Protein AF-A0A2G9PHT1-F1 (afdb_monomer_lite)

Secondary structure (DSSP, 8-state):
-HHHHHHHHHHHHTT-SS-TT-GGGGGG-TT-HHHHS-HHHHHHTT--SSHHHHTTTSPPHHHHHHHHHHHHHH---TTT-HHIIIIIHHHHHHHHHHHHTTSTTTS-GGGPSPS----HHHHHHHHHHHHHHHHHHTT-TT-GGGGGHHHHHTTTGGGS-TTHIIIIIHHHHHHHHHHHHHHHHHHHHHHH---S--HHHHHHHHHHHHHHHHHHHHHHHHHHHHHHHHHHHHHHS--HHHHHHHHHHHHHHHHHHH-HHHHHHHHHHHHHTT--HHHHHS----S---

pLDDT: mean 89.91, std 12.04, range [27.28, 98.69]

Structure (mmCIF, N/CA/C/O backbone):
data_AF-A0A2G9PHT1-F1
#
_entry.id   AF-A0A2G9PHT1-F1
#
loop_
_atom_site.group_PDB
_atom_site.id
_atom_site.type_symbol
_atom_site.label_atom_id
_atom_site.label_alt_id
_atom_site.label_comp_id
_atom_site.label_asym_id
_atom_site.label_entity_id
_atom_site.label_seq_id
_atom_site.pdbx_PDB_ins_code
_atom_site.Cartn_x
_atom_site.Cartn_y
_atom_site.Cartn_z
_atom_site.occupancy
_atom_site.B_iso_or_equiv
_atom_site.auth_seq_id
_atom_site.auth_comp_id
_atom_site.auth_asym_id
_atom_site.auth_atom_id
_atom_site.pdbx_PDB_model_num
ATOM 1 N N . GLN A 1 1 ? 17.089 -11.277 7.484 1.00 72.38 1 GLN A N 1
ATOM 2 C CA . GLN A 1 1 ? 18.021 -11.036 6.357 1.00 72.38 1 GLN A CA 1
ATOM 3 C C . GLN A 1 1 ? 17.297 -10.624 5.074 1.00 72.38 1 GLN A C 1
ATOM 5 O O . GLN A 1 1 ? 17.751 -9.678 4.450 1.00 72.38 1 GLN A O 1
ATOM 10 N N . ARG A 1 2 ? 16.158 -11.237 4.709 1.00 84.38 2 ARG A N 1
ATOM 11 C CA . ARG A 1 2 ? 15.364 -10.854 3.520 1.00 84.38 2 ARG A CA 1
ATOM 12 C C . ARG A 1 2 ? 15.030 -9.353 3.379 1.00 84.38 2 ARG A C 1
ATOM 14 O O . ARG A 1 2 ? 15.264 -8.841 2.294 1.00 84.38 2 ARG A O 1
ATOM 21 N N . PRO A 1 3 ? 14.611 -8.619 4.431 1.00 84.81 3 PRO A N 1
ATOM 22 C CA . PRO A 1 3 ? 14.340 -7.180 4.313 1.00 84.81 3 PRO A CA 1
ATOM 23 C C . PRO A 1 3 ? 15.547 -6.364 3.848 1.00 84.81 3 PRO A C 1
ATOM 25 O O . PRO A 1 3 ? 15.413 -5.512 2.982 1.00 84.81 3 PRO A O 1
ATOM 28 N N . ALA A 1 4 ? 16.736 -6.673 4.373 1.00 87.31 4 ALA A N 1
ATOM 29 C CA . ALA A 1 4 ? 17.969 -5.999 3.975 1.00 87.31 4 ALA A CA 1
ATOM 30 C C . ALA A 1 4 ? 18.327 -6.301 2.510 1.00 87.31 4 ALA A C 1
ATOM 32 O O . ALA A 1 4 ? 18.772 -5.415 1.791 1.00 87.31 4 ALA A O 1
ATOM 33 N N . LEU A 1 5 ? 18.082 -7.533 2.041 1.00 90.38 5 LEU A N 1
ATOM 34 C CA . LEU A 1 5 ? 18.234 -7.874 0.621 1.00 90.38 5 LEU A CA 1
ATOM 35 C C . LEU A 1 5 ? 17.259 -7.078 -0.253 1.00 90.38 5 LEU A C 1
ATOM 37 O O . LEU A 1 5 ? 17.670 -6.552 -1.284 1.00 90.38 5 LEU A O 1
ATOM 41 N N . GLY A 1 6 ? 15.997 -6.960 0.165 1.00 91.50 6 GLY A N 1
ATOM 42 C CA . GLY A 1 6 ? 15.000 -6.144 -0.524 1.00 91.50 6 GLY A CA 1
ATOM 43 C C . GLY A 1 6 ? 15.384 -4.672 -0.599 1.00 91.50 6 GLY A C 1
ATOM 44 O O . GLY A 1 6 ? 15.282 -4.075 -1.664 1.00 91.50 6 GLY A O 1
ATOM 45 N N . GLU A 1 7 ? 15.899 -4.098 0.488 1.00 89.62 7 GLU A N 1
ATOM 46 C CA . GLU A 1 7 ? 16.413 -2.723 0.517 1.00 89.62 7 GLU A CA 1
ATOM 47 C C . GLU A 1 7 ? 17.608 -2.531 -0.427 1.00 89.62 7 GLU A C 1
ATOM 49 O O . GLU A 1 7 ? 17.643 -1.565 -1.190 1.00 89.62 7 GLU A O 1
ATOM 54 N N . CYS A 1 8 ? 18.563 -3.467 -0.440 1.00 92.31 8 CYS A N 1
ATOM 55 C CA . CYS A 1 8 ? 19.690 -3.424 -1.372 1.00 92.31 8 CYS A CA 1
ATOM 56 C C . CYS A 1 8 ? 19.229 -3.515 -2.832 1.00 92.31 8 CYS A C 1
ATOM 58 O O . CYS A 1 8 ? 19.690 -2.741 -3.670 1.00 92.31 8 CYS A O 1
ATOM 60 N N . LEU A 1 9 ? 18.311 -4.436 -3.141 1.00 92.75 9 LEU A N 1
ATOM 61 C CA . LEU A 1 9 ? 17.770 -4.594 -4.491 1.00 92.75 9 LEU A CA 1
ATOM 62 C C . LEU A 1 9 ? 16.918 -3.397 -4.912 1.00 92.75 9 LEU A C 1
ATOM 64 O O . LEU A 1 9 ? 16.968 -3.008 -6.071 1.00 92.75 9 LEU A O 1
ATOM 68 N N . ALA A 1 10 ? 16.197 -2.771 -3.987 1.00 92.62 10 ALA A N 1
ATOM 69 C CA . ALA A 1 10 ? 15.469 -1.533 -4.229 1.00 92.62 10 ALA A CA 1
ATOM 70 C C . ALA A 1 10 ? 16.396 -0.367 -4.570 1.00 92.62 10 ALA A C 1
ATOM 72 O O . ALA A 1 10 ? 16.183 0.314 -5.575 1.00 92.62 10 ALA A O 1
ATOM 73 N N . ALA A 1 11 ? 17.461 -0.179 -3.786 1.00 91.94 11 ALA A N 1
ATOM 74 C CA . ALA A 1 11 ? 18.474 0.830 -4.074 1.00 91.94 11 ALA A CA 1
ATOM 75 C C . ALA A 1 11 ? 19.153 0.577 -5.429 1.00 91.94 11 ALA A C 1
ATOM 77 O O . ALA A 1 11 ? 19.365 1.510 -6.201 1.00 91.94 11 ALA A O 1
ATOM 78 N N . LEU A 1 12 ? 19.446 -0.689 -5.741 1.00 92.56 12 LEU A N 1
ATOM 79 C CA . LEU A 1 12 ? 20.018 -1.092 -7.021 1.00 92.56 12 LEU A CA 1
ATOM 80 C C . LEU A 1 12 ? 19.047 -0.824 -8.185 1.00 92.56 12 LEU A C 1
ATOM 82 O O . LEU A 1 12 ? 19.434 -0.224 -9.187 1.00 92.56 12 LEU A O 1
ATOM 86 N N . ALA A 1 13 ? 17.779 -1.210 -8.045 1.00 92.44 13 ALA A N 1
ATOM 87 C CA . ALA A 1 13 ? 16.764 -1.060 -9.082 1.00 92.44 13 ALA A CA 1
ATOM 88 C C . ALA A 1 13 ? 16.481 0.405 -9.442 1.00 92.44 13 ALA A C 1
ATOM 90 O O . ALA A 1 13 ? 16.208 0.704 -10.601 1.00 92.44 13 ALA A O 1
ATOM 91 N N . GLY A 1 14 ? 16.608 1.312 -8.469 1.00 87.94 14 GLY A N 1
ATOM 92 C CA . GLY A 1 14 ? 16.518 2.759 -8.676 1.00 87.94 14 GLY A CA 1
ATOM 93 C C . GLY A 1 14 ? 17.817 3.435 -9.140 1.00 87.94 14 GLY A C 1
ATOM 94 O O . GLY A 1 14 ? 17.842 4.658 -9.261 1.00 87.94 14 GLY A O 1
ATOM 95 N N . ALA A 1 15 ? 18.903 2.687 -9.362 1.00 88.62 15 ALA A N 1
ATOM 96 C CA . ALA A 1 15 ? 20.212 3.239 -9.731 1.00 88.62 15 ALA A CA 1
ATOM 97 C C . ALA A 1 15 ? 20.787 2.671 -11.040 1.00 88.62 15 ALA A C 1
ATOM 99 O O . ALA A 1 15 ? 21.666 3.297 -11.637 1.00 88.62 15 ALA A O 1
ATOM 100 N N . ILE A 1 16 ? 20.320 1.504 -11.496 1.00 86.12 16 ILE A N 1
ATOM 101 C CA . ILE A 1 16 ? 20.820 0.880 -12.726 1.00 86.12 16 ILE A CA 1
ATOM 102 C C . ILE A 1 16 ? 20.371 1.702 -13.954 1.00 86.12 16 ILE A C 1
ATOM 104 O O . ILE A 1 16 ? 19.174 1.906 -14.144 1.00 86.12 16 ILE A O 1
ATOM 108 N N . PRO A 1 17 ? 21.291 2.113 -14.852 1.00 84.06 17 PRO A N 1
ATOM 109 C CA . PRO A 1 17 ? 20.969 2.892 -16.057 1.00 84.06 17 PRO A CA 1
ATOM 110 C C . PRO A 1 17 ? 20.347 2.058 -17.199 1.00 84.06 17 PRO A C 1
ATOM 112 O O . PRO A 1 17 ? 20.297 2.486 -18.354 1.00 84.06 17 PRO A O 1
ATOM 115 N N . VAL A 1 18 ? 19.897 0.845 -16.893 1.00 85.12 18 VAL A N 1
ATOM 116 C CA . VAL A 1 18 ? 19.348 -0.144 -17.825 1.00 85.12 18 VAL A CA 1
ATOM 117 C C . VAL A 1 18 ? 18.013 -0.653 -17.304 1.00 85.12 18 VAL A C 1
ATOM 119 O O . VAL A 1 18 ? 17.917 -1.057 -16.146 1.00 85.12 18 VAL A O 1
ATOM 122 N N . ALA A 1 19 ? 16.987 -0.638 -18.155 1.00 89.12 19 ALA A N 1
ATOM 123 C CA . ALA A 1 19 ? 15.654 -1.135 -17.837 1.00 89.12 19 ALA A CA 1
ATOM 124 C C . ALA A 1 19 ? 15.667 -2.672 -17.824 1.00 89.12 19 ALA A C 1
ATOM 126 O O . ALA A 1 19 ? 15.131 -3.333 -18.701 1.00 89.12 19 ALA A O 1
ATOM 127 N N . PHE A 1 20 ? 16.337 -3.250 -16.829 1.00 90.56 20 PHE A N 1
ATOM 128 C CA . PHE A 1 20 ? 16.680 -4.672 -16.803 1.00 90.56 20 PHE A CA 1
ATOM 129 C C . PHE A 1 20 ? 15.477 -5.618 -16.650 1.00 90.56 20 PHE A C 1
ATOM 131 O O . PHE A 1 20 ? 15.629 -6.803 -16.919 1.00 90.56 20 PHE A O 1
ATOM 138 N N . LEU A 1 21 ? 14.299 -5.121 -16.246 1.00 94.06 21 LEU A N 1
ATOM 139 C CA . LEU A 1 21 ? 13.050 -5.899 -16.229 1.00 94.06 21 LEU A CA 1
ATOM 140 C C . LEU A 1 21 ? 12.319 -5.888 -17.586 1.00 94.06 21 LEU A C 1
ATOM 142 O O . LEU A 1 21 ? 11.335 -6.608 -17.761 1.00 94.06 21 LEU A O 1
ATOM 146 N N . GLU A 1 22 ? 12.805 -5.097 -18.546 1.00 93.81 22 GLU A N 1
ATOM 147 C CA . GLU A 1 22 ? 12.250 -4.915 -19.891 1.00 93.81 22 GLU A CA 1
ATOM 148 C C . GLU A 1 22 ? 13.335 -5.156 -20.969 1.00 93.81 22 GLU A C 1
ATOM 150 O O . GLU A 1 22 ? 13.611 -4.276 -21.792 1.00 93.81 22 GLU A O 1
ATOM 155 N N . PRO A 1 23 ? 13.995 -6.335 -20.992 1.00 91.19 23 PRO A N 1
ATOM 156 C CA . PRO A 1 23 ? 15.137 -6.594 -21.878 1.00 91.19 23 PRO A CA 1
ATOM 157 C C . PRO A 1 23 ? 14.798 -6.434 -23.368 1.00 91.19 23 PRO A C 1
ATOM 159 O O . PRO A 1 23 ? 15.640 -5.963 -24.133 1.00 91.19 23 PRO A O 1
ATOM 162 N N . SER A 1 24 ? 13.542 -6.679 -23.754 1.00 90.06 24 SER A N 1
ATOM 163 C CA . SER A 1 24 ? 13.039 -6.490 -25.121 1.00 90.06 24 SER A CA 1
ATOM 164 C C . SER A 1 24 ? 13.168 -5.045 -25.624 1.00 90.06 24 SER A C 1
ATOM 166 O O . SER A 1 24 ? 13.307 -4.807 -26.827 1.00 90.06 24 SER A O 1
ATOM 168 N N . LEU A 1 25 ? 13.179 -4.063 -24.717 1.00 91.62 25 LEU A N 1
ATOM 169 C CA . LEU A 1 25 ? 13.348 -2.639 -25.020 1.00 91.62 25 LEU A CA 1
ATOM 170 C C . LEU A 1 25 ? 14.808 -2.183 -24.944 1.00 91.62 25 LEU A C 1
ATOM 172 O O . LEU A 1 25 ? 15.103 -1.013 -25.205 1.00 91.62 25 LEU A O 1
ATOM 176 N N . ASN A 1 26 ? 15.744 -3.086 -24.632 1.00 90.81 26 ASN A N 1
ATOM 177 C CA . ASN A 1 26 ? 17.149 -2.734 -24.474 1.00 90.81 26 ASN A CA 1
ATOM 178 C C . ASN A 1 26 ? 17.751 -2.141 -25.753 1.00 90.81 26 ASN A C 1
ATOM 180 O O . ASN A 1 26 ? 18.642 -1.308 -25.647 1.00 90.81 26 ASN A O 1
ATOM 184 N N . HIS A 1 27 ? 17.269 -2.496 -26.947 1.00 89.56 27 HIS A N 1
ATOM 185 C CA . HIS A 1 27 ? 17.737 -1.904 -28.210 1.00 89.56 27 HIS A CA 1
ATOM 186 C C . HIS A 1 27 ? 17.592 -0.367 -28.254 1.00 89.56 27 HIS A C 1
ATOM 188 O O . HIS A 1 27 ? 18.347 0.299 -28.957 1.00 89.56 27 HIS A O 1
ATOM 194 N N . ASN A 1 28 ? 16.690 0.203 -27.447 1.00 89.69 28 ASN A N 1
ATOM 195 C CA . ASN A 1 28 ? 16.495 1.649 -27.309 1.00 89.69 28 ASN A CA 1
ATOM 196 C C . ASN A 1 28 ? 17.368 2.282 -26.214 1.00 89.69 28 ASN A C 1
ATOM 198 O O . ASN A 1 28 ? 17.291 3.486 -25.983 1.00 89.69 28 ASN A O 1
ATOM 202 N N . ASN A 1 29 ? 18.173 1.498 -25.488 1.00 89.12 29 ASN A N 1
ATOM 203 C CA . ASN A 1 29 ? 18.982 1.989 -24.378 1.00 89.12 29 ASN A CA 1
ATOM 204 C C . ASN A 1 29 ? 20.395 2.403 -24.846 1.00 89.12 29 ASN A C 1
ATOM 206 O O . ASN A 1 29 ? 21.230 1.533 -25.113 1.00 89.12 29 ASN A O 1
ATOM 210 N N . PRO A 1 30 ? 20.733 3.703 -24.883 1.00 87.25 30 PRO A N 1
ATOM 211 C CA . PRO A 1 30 ? 22.034 4.162 -25.377 1.00 87.25 30 PRO A CA 1
ATOM 212 C C . PRO A 1 30 ? 23.210 3.804 -24.454 1.00 87.25 30 PRO A C 1
ATOM 214 O O . PRO A 1 30 ? 24.361 3.896 -24.868 1.00 87.25 30 PRO A O 1
ATOM 217 N N . LEU A 1 31 ? 22.942 3.399 -23.210 1.00 88.38 31 LEU A N 1
ATOM 218 C CA . LEU A 1 31 ? 23.946 3.031 -22.209 1.00 88.38 31 LEU A CA 1
ATOM 219 C C . LEU A 1 31 ? 24.230 1.522 -22.192 1.00 88.38 31 LEU A C 1
ATOM 221 O O . LEU A 1 31 ? 25.123 1.066 -21.478 1.00 88.38 31 LEU A O 1
ATOM 225 N N . SER A 1 32 ? 23.496 0.733 -22.981 1.00 90.12 32 SER A N 1
ATOM 226 C CA . SER A 1 32 ? 23.678 -0.714 -23.039 1.00 90.12 32 SER A CA 1
ATOM 227 C C . SER A 1 32 ? 24.974 -1.101 -23.750 1.00 90.12 32 SER A C 1
ATOM 229 O O . SER A 1 32 ? 25.289 -0.611 -24.838 1.00 90.12 32 SER A O 1
ATOM 231 N N . VAL A 1 33 ? 25.704 -2.069 -23.191 1.00 91.12 33 VAL A N 1
ATOM 232 C CA . VAL A 1 33 ? 26.889 -2.665 -23.836 1.00 91.12 33 VAL A CA 1
ATOM 233 C C . VAL A 1 33 ? 26.531 -3.306 -25.183 1.00 91.12 33 VAL A C 1
ATOM 235 O O . VAL A 1 33 ? 27.339 -3.293 -26.111 1.00 91.12 33 VAL A O 1
ATOM 238 N N . PHE A 1 34 ? 25.297 -3.792 -25.331 1.00 91.19 34 PHE A N 1
ATOM 239 C CA . PHE A 1 34 ? 24.789 -4.365 -26.579 1.00 91.19 34 PHE A CA 1
ATOM 240 C C . PHE A 1 34 ? 24.578 -3.331 -27.694 1.00 91.19 34 PHE A C 1
ATOM 242 O O . PHE A 1 34 ? 24.582 -3.701 -28.867 1.00 91.19 34 PHE A O 1
ATOM 249 N N . ASN A 1 35 ? 24.478 -2.046 -27.346 1.00 91.00 35 ASN A N 1
ATOM 250 C CA . ASN A 1 35 ? 24.293 -0.958 -28.309 1.00 91.00 35 ASN A CA 1
ATOM 251 C C . ASN A 1 35 ? 25.548 -0.087 -28.466 1.00 91.00 35 ASN A C 1
ATOM 253 O O . ASN A 1 35 ? 25.686 0.617 -29.460 1.00 91.00 35 ASN A O 1
ATOM 257 N N . THR A 1 36 ? 26.473 -0.141 -27.502 1.00 92.50 36 THR A N 1
ATOM 258 C CA . THR A 1 36 ? 27.713 0.655 -27.507 1.00 92.50 36 THR A CA 1
ATOM 259 C C . THR A 1 36 ? 28.938 -0.112 -28.005 1.00 92.50 36 THR A C 1
ATOM 261 O O . THR A 1 36 ? 29.867 0.517 -28.505 1.00 92.50 36 THR A O 1
ATOM 264 N N . LYS A 1 37 ? 28.962 -1.450 -27.897 1.00 93.12 37 LYS A N 1
ATOM 265 C CA . LYS A 1 37 ? 30.082 -2.290 -28.358 1.00 93.12 37 LYS A CA 1
ATOM 266 C C . LYS A 1 37 ? 29.746 -3.072 -29.620 1.00 93.12 37 LYS A C 1
ATOM 268 O O . LYS A 1 37 ? 28.628 -3.562 -29.781 1.00 93.12 37 LYS A O 1
ATOM 273 N N . SER A 1 38 ? 30.749 -3.265 -30.472 1.00 92.50 38 SER A N 1
ATOM 274 C CA . SER A 1 38 ? 30.662 -4.129 -31.651 1.00 92.50 38 SER A CA 1
ATOM 275 C C . SER A 1 38 ? 30.520 -5.608 -31.272 1.00 92.50 38 SER A C 1
ATOM 277 O O . SER A 1 38 ? 30.926 -6.034 -30.189 1.00 92.50 38 SER A O 1
ATOM 279 N N . HIS A 1 39 ? 29.999 -6.422 -32.198 1.00 90.50 39 HIS A N 1
ATOM 280 C CA . HIS A 1 39 ? 29.875 -7.876 -32.014 1.00 90.50 39 HIS A CA 1
ATOM 281 C C . HIS A 1 39 ? 31.210 -8.529 -31.618 1.00 90.50 39 HIS A C 1
ATOM 283 O O . HIS A 1 39 ? 31.270 -9.296 -30.662 1.00 90.50 39 HIS A O 1
ATOM 289 N N . ARG A 1 40 ? 32.313 -8.123 -32.262 1.00 93.12 40 ARG A N 1
ATOM 290 C CA . ARG A 1 40 ? 33.661 -8.621 -31.955 1.00 93.12 40 ARG A CA 1
ATOM 291 C C . ARG A 1 40 ? 34.092 -8.311 -30.520 1.00 93.12 40 ARG A C 1
ATOM 293 O O . ARG A 1 40 ? 34.660 -9.174 -29.861 1.00 93.12 40 ARG A O 1
ATOM 300 N N . GLU A 1 41 ? 33.848 -7.095 -30.036 1.00 94.69 41 GLU A N 1
ATOM 301 C CA . GLU A 1 41 ? 34.192 -6.711 -28.660 1.00 94.69 41 GLU A CA 1
ATOM 302 C C . GLU A 1 41 ? 33.357 -7.476 -27.632 1.00 94.69 41 GLU A C 1
ATOM 304 O O . GLU A 1 41 ? 33.879 -7.852 -26.585 1.00 94.69 41 GLU A O 1
ATOM 309 N N . ARG A 1 42 ? 32.083 -7.745 -27.936 1.00 94.06 42 ARG A N 1
ATOM 310 C CA . ARG A 1 42 ? 31.210 -8.566 -27.085 1.00 94.06 42 ARG A CA 1
ATOM 311 C C . ARG A 1 42 ? 31.651 -10.027 -27.049 1.00 94.06 42 ARG A C 1
ATOM 313 O O . ARG A 1 42 ? 31.748 -10.593 -25.963 1.00 94.06 42 ARG A O 1
ATOM 320 N N . ALA A 1 43 ? 32.026 -10.592 -28.196 1.00 91.69 43 ALA A N 1
ATOM 321 C CA . ALA A 1 43 ? 32.558 -11.950 -28.285 1.00 91.69 43 ALA A CA 1
ATOM 322 C C . ALA A 1 43 ? 33.858 -12.121 -27.476 1.00 91.69 43 ALA A C 1
ATOM 324 O O . ALA A 1 43 ? 34.031 -13.129 -26.796 1.00 91.69 43 ALA A O 1
ATOM 325 N N . ILE A 1 44 ? 34.749 -11.118 -27.479 1.00 94.44 44 ILE A N 1
ATOM 326 C CA . ILE A 1 44 ? 35.976 -11.123 -26.656 1.00 94.44 44 ILE A CA 1
ATOM 327 C C . ILE A 1 44 ? 35.653 -11.166 -25.153 1.00 94.44 44 ILE A C 1
ATOM 329 O O . ILE A 1 44 ? 36.396 -11.769 -24.383 1.00 94.44 44 ILE A O 1
ATOM 333 N N . LEU A 1 45 ? 34.548 -10.547 -24.733 1.00 91.19 45 LEU A N 1
ATOM 334 C CA . LEU A 1 45 ? 34.083 -10.544 -23.342 1.00 91.19 45 LEU A CA 1
ATOM 335 C C . LEU A 1 45 ? 33.258 -11.788 -22.977 1.00 91.19 45 LEU A C 1
ATOM 337 O O . LEU A 1 45 ? 32.767 -11.868 -21.854 1.00 91.19 45 LEU A O 1
ATOM 341 N N . GLY A 1 46 ? 33.083 -12.735 -23.905 1.00 92.06 46 GLY A N 1
ATOM 342 C CA . GLY A 1 46 ? 32.250 -13.920 -23.698 1.00 92.06 46 GLY A CA 1
ATOM 343 C C . GLY A 1 46 ? 30.763 -13.600 -23.530 1.00 92.06 46 GLY A C 1
ATOM 344 O O . GLY A 1 46 ? 30.043 -14.376 -22.910 1.00 92.06 46 GLY A O 1
ATOM 345 N N . MET A 1 47 ? 30.305 -12.449 -24.034 1.00 92.94 47 MET A N 1
ATOM 346 C CA . MET A 1 47 ? 28.892 -12.082 -23.981 1.00 92.94 47 MET A CA 1
ATOM 347 C C . MET A 1 47 ? 28.104 -12.839 -25.062 1.00 92.94 47 MET A C 1
ATOM 349 O O . MET A 1 47 ? 28.624 -12.992 -26.171 1.00 92.94 47 MET A O 1
ATOM 353 N N . PRO A 1 48 ? 26.861 -13.263 -24.775 1.00 91.25 48 PRO A N 1
ATOM 354 C CA . PRO A 1 48 ? 25.968 -13.822 -25.781 1.00 91.25 48 PRO A CA 1
ATOM 355 C C . PRO A 1 48 ? 25.498 -12.742 -26.771 1.00 91.25 48 PRO A C 1
ATOM 357 O O . PRO A 1 48 ? 25.838 -11.558 -26.644 1.00 91.25 48 PRO A O 1
ATOM 360 N N . ASP A 1 49 ? 24.728 -13.150 -27.779 1.00 87.31 49 ASP A N 1
ATOM 361 C CA . ASP A 1 49 ? 24.332 -12.261 -28.874 1.00 87.31 49 ASP A CA 1
ATOM 362 C C . ASP A 1 49 ? 23.239 -11.270 -28.448 1.00 87.31 49 ASP A C 1
ATOM 364 O O . ASP A 1 49 ? 23.208 -10.137 -28.945 1.00 87.31 49 ASP A O 1
ATOM 368 N N . THR A 1 50 ? 22.392 -11.665 -27.490 1.00 88.19 50 THR A N 1
ATOM 369 C CA . THR A 1 50 ? 21.240 -10.883 -27.011 1.00 88.19 50 THR A CA 1
ATOM 370 C C . THR A 1 50 ? 21.271 -10.619 -25.502 1.00 88.19 50 THR A C 1
ATOM 372 O O . THR A 1 50 ? 21.987 -11.272 -24.738 1.00 88.19 50 THR A O 1
ATOM 375 N N . VAL A 1 51 ? 20.491 -9.628 -25.058 1.00 89.12 51 VAL A N 1
ATOM 376 C CA . VAL A 1 51 ? 20.381 -9.281 -23.628 1.00 89.12 51 VAL A CA 1
ATOM 377 C C . VAL A 1 51 ? 19.581 -10.339 -22.886 1.00 89.12 51 VAL A C 1
ATOM 379 O O . VAL A 1 51 ? 19.903 -10.668 -21.752 1.00 89.12 51 VAL A O 1
ATOM 382 N N . GLU A 1 52 ? 18.576 -10.901 -23.543 1.00 88.25 52 GLU A N 1
ATOM 383 C CA . GLU A 1 52 ? 17.716 -11.960 -23.038 1.00 88.25 52 GLU A CA 1
ATOM 384 C C . GLU A 1 52 ? 18.521 -13.221 -22.702 1.00 88.25 52 GLU A C 1
ATOM 386 O O . GLU A 1 52 ? 18.329 -13.804 -21.640 1.00 88.25 52 GLU A O 1
ATOM 391 N N . GLU A 1 53 ? 19.480 -13.604 -23.550 1.00 89.69 53 GLU A N 1
ATOM 392 C CA . GLU A 1 53 ? 20.389 -14.723 -23.265 1.00 89.69 53 GLU A CA 1
ATOM 393 C C . GLU A 1 53 ? 21.319 -14.421 -22.082 1.00 89.69 53 GLU A C 1
ATOM 395 O O . GLU A 1 53 ? 21.554 -15.289 -21.238 1.00 89.69 53 GLU A O 1
ATOM 400 N N . MET A 1 54 ? 21.824 -13.183 -21.992 1.00 88.12 54 MET A N 1
ATOM 401 C CA . MET A 1 54 ? 22.680 -12.745 -20.881 1.00 88.12 54 MET A CA 1
ATOM 402 C C . MET A 1 54 ? 21.926 -12.711 -19.547 1.00 88.12 54 MET A C 1
ATOM 404 O O . MET A 1 54 ? 22.506 -12.960 -18.492 1.00 88.12 54 MET A O 1
ATOM 408 N N . CYS A 1 55 ? 20.639 -12.382 -19.592 1.00 84.44 55 CYS A N 1
ATOM 409 C CA . CYS A 1 55 ? 19.787 -12.155 -18.433 1.00 84.44 55 CYS A CA 1
ATOM 410 C C . CYS A 1 55 ? 18.660 -13.193 -18.338 1.00 84.44 55 CYS A C 1
ATOM 412 O O . CYS A 1 55 ? 17.561 -12.859 -17.912 1.00 84.44 55 CYS A O 1
ATOM 414 N N . SER A 1 56 ? 18.932 -14.449 -18.698 1.00 86.00 56 SER A N 1
ATOM 415 C CA . SER A 1 56 ? 17.928 -15.528 -18.729 1.00 86.00 56 SER A CA 1
ATOM 416 C C . SER A 1 56 ? 17.279 -15.833 -17.372 1.00 86.00 56 SER A C 1
ATOM 418 O O . SER A 1 56 ? 16.125 -16.245 -17.324 1.00 86.00 56 SER A O 1
ATOM 420 N N . GLU A 1 57 ? 17.990 -15.579 -16.272 1.00 87.94 57 GLU A N 1
ATOM 421 C CA . GLU A 1 57 ? 17.489 -15.746 -14.899 1.00 87.94 57 GLU A CA 1
ATOM 422 C C . GLU A 1 57 ? 16.807 -14.482 -14.344 1.00 87.94 57 GLU A C 1
ATOM 424 O O . GLU A 1 57 ? 16.267 -14.496 -13.235 1.00 87.94 57 GLU A O 1
ATOM 429 N N . MET A 1 58 ? 16.860 -13.356 -15.069 1.00 88.25 58 MET A N 1
ATOM 430 C CA . MET A 1 58 ? 16.250 -12.115 -14.600 1.00 88.25 58 MET A CA 1
ATOM 431 C C . MET A 1 58 ? 14.736 -12.155 -14.805 1.00 88.25 58 MET A C 1
ATOM 433 O O . MET A 1 58 ? 14.266 -12.486 -15.894 1.00 88.25 58 MET A O 1
ATOM 437 N N . PRO A 1 59 ? 13.947 -11.773 -13.788 1.00 92.50 59 PRO A N 1
ATOM 438 C CA . PRO A 1 59 ? 12.507 -11.711 -13.939 1.00 92.50 59 PRO A CA 1
ATOM 439 C C . PRO A 1 59 ? 12.097 -10.579 -14.888 1.00 92.50 59 PRO A C 1
ATOM 441 O O . PRO A 1 59 ? 12.769 -9.553 -14.999 1.00 92.50 59 PRO A O 1
ATOM 444 N N . HIS A 1 60 ? 10.939 -10.749 -15.519 1.00 93.81 60 HIS A N 1
ATOM 445 C CA . HIS A 1 60 ? 10.305 -9.714 -16.330 1.00 93.81 60 HIS A CA 1
ATOM 446 C C . HIS A 1 60 ? 9.350 -8.857 -15.500 1.00 93.81 60 HIS A C 1
ATOM 448 O O . HIS A 1 60 ? 8.746 -9.343 -14.539 1.00 93.81 60 HIS A O 1
ATOM 454 N N . LEU A 1 61 ? 9.170 -7.602 -15.923 1.00 96.19 61 LEU A N 1
ATOM 455 C CA . LEU A 1 61 ? 8.278 -6.640 -15.274 1.00 96.19 61 LEU A CA 1
ATOM 456 C C . LEU A 1 61 ? 6.869 -7.217 -15.055 1.00 96.19 61 LEU A C 1
ATOM 458 O O . LEU A 1 61 ? 6.400 -7.274 -13.918 1.00 96.19 61 LEU A O 1
ATOM 462 N N . ASP A 1 62 ? 6.249 -7.738 -16.116 1.00 95.69 62 ASP A N 1
ATOM 463 C CA . ASP A 1 62 ? 4.897 -8.312 -16.068 1.00 95.69 62 ASP A CA 1
ATOM 464 C C . ASP A 1 62 ? 4.790 -9.498 -15.103 1.00 95.69 62 ASP A C 1
ATOM 466 O O . ASP A 1 62 ? 3.794 -9.652 -14.397 1.00 95.69 62 ASP A O 1
ATOM 470 N N . GLY A 1 63 ? 5.835 -10.330 -15.038 1.00 96.31 63 GLY A N 1
ATOM 471 C CA . GLY A 1 63 ? 5.886 -11.482 -14.139 1.00 96.31 63 GLY A CA 1
ATOM 472 C C . GLY A 1 63 ? 5.883 -11.066 -12.669 1.00 96.31 63 GLY A C 1
ATOM 473 O O . GLY A 1 63 ? 5.121 -11.616 -11.876 1.00 96.31 63 GLY A O 1
ATOM 474 N N . LEU A 1 64 ? 6.679 -10.053 -12.316 1.00 97.12 64 LEU A N 1
ATOM 475 C CA . LEU A 1 64 ? 6.741 -9.524 -10.949 1.00 97.12 64 LEU A CA 1
ATOM 476 C C . LEU A 1 64 ? 5.460 -8.787 -10.557 1.00 97.12 64 LEU A C 1
ATOM 478 O O . LEU A 1 64 ? 4.976 -8.932 -9.434 1.00 97.12 64 LEU A O 1
ATOM 482 N N . MET A 1 65 ? 4.886 -8.013 -11.483 1.00 98.00 65 MET A N 1
ATOM 483 C CA . MET A 1 65 ? 3.598 -7.358 -11.258 1.00 98.00 65 MET A CA 1
ATOM 484 C C . MET A 1 65 ? 2.489 -8.382 -11.020 1.00 98.00 65 MET A C 1
ATOM 486 O O . MET A 1 65 ? 1.682 -8.212 -10.104 1.00 98.00 65 MET A O 1
ATOM 490 N N . LYS A 1 66 ? 2.486 -9.469 -11.800 1.00 96.88 66 LYS A N 1
ATOM 491 C CA . LYS A 1 66 ? 1.555 -10.580 -11.621 1.00 96.88 66 LYS A CA 1
ATOM 492 C C . LYS A 1 66 ? 1.742 -11.272 -10.271 1.00 96.88 66 LYS A C 1
ATOM 494 O O . LYS A 1 66 ? 0.751 -11.538 -9.610 1.00 96.88 66 LYS A O 1
ATOM 499 N N . GLU A 1 67 ? 2.973 -11.508 -9.823 1.00 95.44 67 GLU A N 1
ATOM 500 C CA . GLU A 1 67 ? 3.229 -12.144 -8.523 1.00 95.44 67 GLU A CA 1
ATOM 501 C C . GLU A 1 67 ? 2.646 -11.328 -7.350 1.00 95.44 67 GLU A C 1
ATOM 503 O O . GLU A 1 67 ? 2.016 -11.879 -6.446 1.00 95.44 67 GLU A O 1
ATOM 508 N N . ILE A 1 68 ? 2.780 -9.997 -7.396 1.00 96.38 68 ILE A N 1
ATOM 509 C CA . ILE A 1 68 ? 2.165 -9.094 -6.409 1.00 96.38 68 ILE A CA 1
ATOM 510 C C . ILE A 1 68 ? 0.635 -9.097 -6.522 1.00 96.38 68 ILE A C 1
ATOM 512 O O . ILE A 1 68 ? -0.057 -9.088 -5.502 1.00 96.38 68 ILE A O 1
ATOM 516 N N . ASN A 1 69 ? 0.101 -9.105 -7.744 1.00 96.94 69 ASN A N 1
ATOM 517 C CA . ASN A 1 69 ? -1.338 -9.186 -7.983 1.00 96.94 69 ASN A CA 1
ATOM 518 C C . ASN A 1 69 ? -1.932 -10.492 -7.438 1.00 96.94 69 ASN A C 1
ATOM 520 O O . ASN A 1 69 ? -2.929 -10.468 -6.723 1.00 96.94 69 ASN A O 1
ATOM 524 N N . ASP A 1 70 ? -1.294 -11.627 -7.718 1.00 94.81 70 ASP A N 1
ATOM 525 C CA . ASP A 1 70 ? -1.740 -12.944 -7.269 1.00 94.81 70 ASP A CA 1
ATOM 526 C C . ASP A 1 70 ? -1.748 -13.023 -5.732 1.00 94.81 70 ASP A C 1
ATOM 528 O O . ASP A 1 70 ? -2.688 -13.562 -5.141 1.00 94.81 70 ASP A O 1
ATOM 532 N N . LEU A 1 71 ? -0.771 -12.403 -5.057 1.00 93.56 71 LEU A N 1
ATOM 533 C CA . LEU A 1 71 ? -0.780 -12.249 -3.598 1.00 93.56 71 LEU A CA 1
ATOM 534 C C . LEU A 1 71 ? -1.963 -11.388 -3.111 1.00 93.56 71 LEU A C 1
ATOM 536 O O . LEU A 1 71 ? -2.629 -11.739 -2.135 1.00 93.56 71 LEU A O 1
ATOM 540 N N . ALA A 1 72 ? -2.245 -10.272 -3.788 1.00 94.44 72 ALA A N 1
ATOM 541 C CA . ALA A 1 72 ? -3.345 -9.375 -3.432 1.00 94.44 72 ALA A CA 1
ATOM 542 C C . ALA A 1 72 ? -4.728 -10.025 -3.617 1.00 94.44 72 ALA A C 1
ATOM 544 O O . ALA A 1 72 ? -5.625 -9.807 -2.796 1.00 94.44 72 ALA A O 1
ATOM 545 N N . GLU A 1 73 ? -4.903 -10.829 -4.668 1.00 94.31 73 GLU A N 1
ATOM 546 C CA . GLU A 1 73 ? -6.155 -11.525 -4.988 1.00 94.31 73 GLU A CA 1
ATOM 547 C C . GLU A 1 73 ? -6.380 -12.783 -4.145 1.00 94.31 73 GLU A C 1
ATOM 549 O O . GLU A 1 73 ? -7.497 -13.029 -3.693 1.00 94.31 73 GLU A O 1
ATOM 554 N N . SER A 1 74 ? -5.332 -13.576 -3.910 1.00 88.44 74 SER A N 1
ATOM 555 C CA . SER A 1 74 ? -5.450 -14.845 -3.178 1.00 88.44 74 SER A CA 1
ATOM 556 C C . SER A 1 74 ? -5.747 -14.663 -1.690 1.00 88.44 74 SER A C 1
ATOM 558 O O . SER A 1 74 ? -6.268 -15.580 -1.056 1.00 88.44 74 SER A O 1
ATOM 560 N N . GLY A 1 75 ? -5.391 -13.509 -1.115 1.00 78.19 75 GLY A N 1
ATOM 561 C CA . GLY A 1 75 ? -5.428 -13.315 0.335 1.00 78.19 75 GLY A CA 1
ATOM 562 C C . GLY A 1 75 ? -4.469 -14.251 1.078 1.00 78.19 75 GLY A C 1
ATOM 563 O O . GLY A 1 75 ? -4.671 -14.498 2.268 1.00 78.19 75 GLY A O 1
ATOM 564 N N . ALA A 1 76 ? -3.458 -14.783 0.377 1.00 80.44 76 ALA A N 1
ATOM 565 C CA . ALA A 1 76 ? -2.453 -15.671 0.941 1.00 80.44 76 ALA A CA 1
ATOM 566 C C . ALA A 1 76 ? -1.780 -15.033 2.160 1.00 80.44 76 ALA A C 1
ATOM 568 O O . ALA A 1 76 ? -1.577 -13.813 2.241 1.00 80.44 76 ALA A O 1
ATOM 569 N N . ARG A 1 77 ? -1.431 -15.873 3.136 1.00 78.75 77 ARG A N 1
ATOM 570 C CA . ARG A 1 77 ? -0.764 -15.393 4.346 1.00 78.75 77 ARG A CA 1
ATOM 571 C C . ARG A 1 77 ? 0.658 -14.990 4.000 1.00 78.75 77 ARG A C 1
ATOM 573 O O . ARG A 1 77 ? 1.342 -15.641 3.218 1.00 78.75 77 ARG A O 1
ATOM 580 N N . TYR A 1 78 ? 1.155 -13.963 4.679 1.00 81.19 78 TYR A N 1
ATOM 581 C CA . TYR A 1 78 ? 2.542 -13.513 4.544 1.00 81.19 78 TYR A CA 1
ATOM 582 C C . TYR A 1 78 ? 3.575 -14.649 4.651 1.00 81.19 78 TYR A C 1
ATOM 584 O O . TYR A 1 78 ? 4.583 -14.642 3.948 1.00 81.19 78 TYR A O 1
ATOM 592 N N . THR A 1 79 ? 3.325 -15.637 5.514 1.00 83.62 79 THR A N 1
ATOM 593 C CA . THR A 1 79 ? 4.211 -16.790 5.722 1.00 83.62 79 THR A CA 1
ATOM 594 C C . THR A 1 79 ? 4.384 -17.663 4.480 1.00 83.62 79 THR A C 1
ATOM 596 O O . THR A 1 79 ? 5.382 -18.374 4.385 1.00 83.62 79 THR A O 1
ATOM 599 N N . GLU A 1 80 ? 3.450 -17.598 3.532 1.00 83.50 80 GLU A N 1
ATOM 600 C CA . GLU A 1 80 ? 3.451 -18.393 2.303 1.00 83.50 80 GLU A CA 1
ATOM 601 C C . GLU A 1 80 ? 4.338 -17.753 1.227 1.00 83.50 80 GLU A C 1
ATOM 603 O O . GLU A 1 80 ? 5.017 -18.465 0.491 1.00 83.50 80 GLU A O 1
ATOM 608 N N . MET A 1 81 ? 4.396 -16.416 1.168 1.00 87.62 81 MET A N 1
ATOM 609 C CA . MET A 1 81 ? 5.162 -15.674 0.156 1.00 87.62 81 MET A CA 1
ATOM 610 C C . MET A 1 81 ? 5.905 -14.453 0.737 1.00 87.62 81 MET A C 1
ATOM 612 O O . MET A 1 81 ? 5.704 -13.319 0.289 1.00 87.62 81 MET A O 1
ATOM 616 N N . PRO A 1 82 ? 6.808 -14.636 1.723 1.00 91.00 82 PRO A N 1
ATOM 617 C CA . PRO A 1 82 ? 7.476 -13.512 2.381 1.00 91.00 82 PRO A CA 1
ATOM 618 C C . PRO A 1 82 ? 8.419 -12.747 1.440 1.00 91.00 82 PRO A C 1
ATOM 620 O O . PRO A 1 82 ? 8.662 -11.559 1.644 1.00 91.00 82 PRO A O 1
ATOM 623 N N . HIS A 1 83 ? 8.949 -13.397 0.396 1.00 93.19 83 HIS A N 1
ATOM 624 C CA . HIS A 1 83 ? 9.831 -12.759 -0.586 1.00 93.19 83 HIS A CA 1
ATOM 625 C C . HIS A 1 83 ? 9.102 -11.725 -1.450 1.00 93.19 83 HIS A C 1
ATOM 627 O O . HIS A 1 83 ? 9.709 -10.716 -1.800 1.00 93.19 83 HIS A O 1
ATOM 633 N N . VAL A 1 84 ? 7.811 -11.914 -1.738 1.00 94.06 84 VAL A N 1
ATOM 634 C CA . VAL A 1 84 ? 7.028 -10.939 -2.515 1.00 94.06 84 VAL A CA 1
ATOM 635 C C . VAL A 1 84 ? 6.951 -9.615 -1.765 1.00 94.06 84 VAL A C 1
ATOM 637 O O . VAL A 1 84 ? 7.204 -8.556 -2.331 1.00 94.06 84 VAL A O 1
ATOM 640 N N . ILE A 1 85 ? 6.682 -9.673 -0.460 1.00 93.19 85 ILE A N 1
ATOM 641 C CA . ILE A 1 85 ? 6.549 -8.475 0.371 1.00 93.19 85 ILE A CA 1
ATOM 642 C C . ILE A 1 85 ? 7.906 -7.868 0.729 1.00 93.19 85 ILE A C 1
ATOM 644 O O . ILE A 1 85 ? 8.075 -6.654 0.651 1.00 93.19 85 ILE A O 1
ATOM 648 N N . GLU A 1 86 ? 8.870 -8.685 1.155 1.00 93.50 86 GLU A N 1
ATOM 649 C CA . GLU A 1 86 ? 10.141 -8.178 1.686 1.00 93.50 86 GLU A CA 1
ATOM 650 C C . GLU A 1 86 ? 11.193 -7.896 0.609 1.00 93.50 86 GLU A C 1
ATOM 652 O O . GLU A 1 86 ? 12.174 -7.225 0.915 1.00 93.50 86 GLU A O 1
ATOM 657 N N . VAL A 1 87 ? 11.029 -8.407 -0.618 1.00 95.19 87 VAL A N 1
ATOM 658 C CA . VAL A 1 87 ? 12.028 -8.284 -1.695 1.00 95.19 87 VAL A CA 1
ATOM 659 C C . VAL A 1 87 ? 11.425 -7.713 -2.974 1.00 95.19 87 VAL A C 1
ATOM 661 O O . VAL A 1 87 ? 11.914 -6.698 -3.467 1.00 95.19 87 VAL A O 1
ATOM 664 N N . VAL A 1 88 ? 10.362 -8.325 -3.505 1.00 96.19 88 VAL A N 1
ATOM 665 C CA . VAL A 1 88 ? 9.801 -7.929 -4.809 1.00 96.19 88 VAL A CA 1
ATOM 666 C C . VAL A 1 88 ? 9.134 -6.558 -4.734 1.00 96.19 88 VAL A C 1
ATOM 668 O O . VAL A 1 88 ? 9.462 -5.694 -5.542 1.00 96.19 88 VAL A O 1
ATOM 671 N N . LEU A 1 89 ? 8.268 -6.317 -3.743 1.00 96.06 89 LEU A N 1
ATOM 672 C CA . LEU A 1 89 ? 7.594 -5.029 -3.543 1.00 96.06 89 LEU A CA 1
ATOM 673 C C . LEU A 1 89 ? 8.566 -3.837 -3.475 1.00 96.06 89 LEU A C 1
ATOM 675 O O . LEU A 1 89 ? 8.433 -2.935 -4.304 1.00 96.06 89 LEU A O 1
ATOM 679 N N . PRO A 1 90 ? 9.543 -3.780 -2.544 1.00 96.12 90 PRO A N 1
ATOM 680 C CA . PRO A 1 90 ? 10.435 -2.625 -2.457 1.00 96.12 90 PRO A CA 1
ATOM 681 C C . PRO A 1 90 ? 11.274 -2.430 -3.724 1.00 96.12 90 PRO A C 1
ATOM 683 O O . PRO A 1 90 ? 11.480 -1.287 -4.146 1.00 96.12 90 PRO A O 1
ATOM 686 N N . MET A 1 91 ? 11.727 -3.525 -4.347 1.00 96.94 91 MET A N 1
ATOM 687 C CA . MET A 1 91 ? 12.484 -3.482 -5.596 1.00 96.94 91 MET A CA 1
ATOM 688 C C . MET A 1 91 ? 11.645 -2.901 -6.734 1.00 96.94 91 MET A C 1
ATOM 690 O O . MET A 1 91 ? 12.057 -1.929 -7.370 1.00 96.94 91 MET A O 1
ATOM 694 N N . LEU A 1 92 ? 10.438 -3.433 -6.926 1.00 97.56 92 LEU A N 1
ATOM 695 C CA . LEU A 1 92 ? 9.551 -3.035 -8.008 1.00 97.56 92 LEU A CA 1
ATOM 696 C C . LEU A 1 92 ? 9.042 -1.600 -7.838 1.00 97.56 92 LEU A C 1
ATOM 698 O O . LEU A 1 92 ? 9.023 -0.851 -8.809 1.00 97.56 92 LEU A O 1
ATOM 702 N N . CYS A 1 93 ? 8.704 -1.170 -6.618 1.00 97.56 93 CYS A N 1
ATOM 703 C CA . CYS A 1 93 ? 8.326 0.221 -6.355 1.00 97.56 93 CYS A CA 1
ATOM 704 C C . CYS A 1 93 ? 9.435 1.205 -6.761 1.00 97.56 93 CYS A C 1
ATOM 706 O O . CYS A 1 93 ? 9.150 2.247 -7.353 1.00 97.56 93 CYS A O 1
ATOM 708 N N . ASN A 1 94 ? 10.702 0.884 -6.476 1.00 96.94 94 ASN A N 1
ATOM 709 C CA . ASN A 1 94 ? 11.827 1.738 -6.865 1.00 96.94 94 ASN A CA 1
ATOM 710 C C . ASN A 1 94 ? 12.096 1.683 -8.370 1.00 96.94 94 ASN A C 1
ATOM 712 O O . ASN A 1 94 ? 12.284 2.735 -8.979 1.00 96.94 94 ASN A O 1
ATOM 716 N N . TYR A 1 95 ? 12.043 0.491 -8.972 1.00 97.19 95 TYR A N 1
ATOM 717 C CA . TYR A 1 95 ? 12.167 0.324 -10.419 1.00 97.19 95 TYR A CA 1
ATOM 718 C C . TYR A 1 95 ? 11.115 1.155 -11.162 1.00 97.19 95 TYR A C 1
ATOM 720 O O . TYR A 1 95 ? 11.461 2.001 -11.984 1.00 97.19 95 TYR A O 1
ATOM 728 N N . LEU A 1 96 ? 9.835 0.971 -10.823 1.00 97.00 96 LEU A N 1
ATOM 729 C CA . LEU A 1 96 ? 8.722 1.684 -11.447 1.00 97.00 96 LEU A CA 1
ATOM 730 C C . LEU A 1 96 ? 8.855 3.193 -11.258 1.00 97.00 96 LEU A C 1
ATOM 732 O O . LEU A 1 96 ? 8.705 3.948 -12.212 1.00 97.00 96 LEU A O 1
ATOM 736 N N . SER A 1 97 ? 9.185 3.648 -10.048 1.00 95.81 97 SER A N 1
ATOM 737 C CA . SER A 1 97 ? 9.365 5.074 -9.774 1.00 95.81 97 SER A CA 1
ATOM 738 C C . SER A 1 97 ? 10.486 5.689 -10.620 1.00 95.81 97 SER A C 1
ATOM 740 O O . SER A 1 97 ? 10.299 6.774 -11.177 1.00 95.81 97 SER A O 1
ATOM 742 N N . TYR A 1 98 ? 11.624 4.999 -10.741 1.00 95.00 98 TYR A N 1
ATOM 743 C CA . TYR A 1 98 ? 12.790 5.462 -11.495 1.00 95.00 98 TYR A CA 1
ATOM 744 C C . TYR A 1 98 ? 12.561 5.457 -13.011 1.00 95.00 98 TYR A C 1
ATOM 746 O O . TYR A 1 98 ? 12.910 6.425 -13.696 1.00 95.00 98 TYR A O 1
ATOM 754 N N . TRP A 1 99 ? 11.981 4.378 -13.541 1.00 94.75 99 TRP A N 1
ATOM 755 C CA . TRP A 1 99 ? 11.767 4.216 -14.979 1.00 94.75 99 TRP A CA 1
ATOM 756 C C . TRP A 1 99 ? 10.570 5.001 -15.489 1.00 94.75 99 TRP A C 1
ATOM 758 O O . TRP A 1 99 ? 10.639 5.513 -16.600 1.00 94.75 99 TRP A O 1
ATOM 768 N N . TRP A 1 100 ? 9.552 5.243 -14.661 1.00 94.75 100 TRP A N 1
ATOM 769 C CA . TRP A 1 100 ? 8.467 6.165 -14.997 1.00 94.75 100 TRP A CA 1
ATOM 770 C C . TRP A 1 100 ? 8.985 7.558 -15.377 1.00 94.75 100 TRP A C 1
ATOM 772 O O . TRP A 1 100 ? 8.585 8.099 -16.404 1.00 94.75 100 TRP A O 1
ATOM 782 N N . GLU A 1 101 ? 9.947 8.113 -14.626 1.00 92.50 101 GLU A N 1
ATOM 783 C CA . GLU A 1 101 ? 10.563 9.424 -14.928 1.00 92.50 101 GLU A CA 1
ATOM 784 C C . GLU A 1 101 ? 11.295 9.456 -16.281 1.00 92.50 101 GLU A C 1
ATOM 786 O O . GLU A 1 101 ? 11.537 10.527 -16.832 1.00 92.50 101 GLU A O 1
ATOM 791 N N . ARG A 1 102 ? 11.653 8.283 -16.813 1.00 90.81 102 ARG A N 1
ATOM 792 C CA . ARG A 1 102 ? 12.350 8.082 -18.095 1.00 90.81 102 ARG A CA 1
ATOM 793 C C . ARG A 1 102 ? 11.444 7.463 -19.162 1.00 90.81 102 ARG A C 1
ATOM 795 O O . ARG A 1 102 ? 11.907 7.166 -20.263 1.00 90.81 102 ARG A O 1
ATOM 802 N N . GLY A 1 103 ? 10.177 7.248 -18.826 1.00 89.81 103 GLY A N 1
ATOM 803 C CA . GLY A 1 103 ? 9.178 6.649 -19.689 1.00 89.81 103 GLY A CA 1
ATOM 804 C C . GLY A 1 103 ? 8.527 7.661 -20.615 1.00 89.81 103 GLY A C 1
ATOM 805 O O . GLY A 1 103 ? 8.769 8.869 -20.563 1.00 89.81 103 GLY A O 1
ATOM 806 N N . THR A 1 104 ? 7.648 7.152 -21.468 1.00 87.00 104 THR A N 1
ATOM 807 C CA . THR A 1 104 ? 6.985 7.925 -22.527 1.00 87.00 104 THR A CA 1
ATOM 808 C C . THR A 1 104 ? 6.113 9.072 -22.019 1.00 87.00 104 THR A C 1
ATOM 810 O O . THR A 1 104 ? 5.834 9.987 -22.788 1.00 87.00 104 THR A O 1
ATOM 813 N N . GLU A 1 105 ? 5.661 9.021 -20.762 1.00 90.12 105 GLU A N 1
ATOM 814 C CA . GLU A 1 105 ? 4.852 10.074 -20.128 1.00 90.12 105 GLU A CA 1
ATOM 815 C C . GLU A 1 105 ? 5.685 11.292 -19.696 1.00 90.12 105 GLU A C 1
ATOM 817 O O . GLU A 1 105 ? 5.147 12.391 -19.588 1.00 90.12 105 GLU A O 1
ATOM 822 N N . ASN A 1 106 ? 6.988 11.108 -19.456 1.00 88.06 106 ASN A N 1
ATOM 823 C CA . ASN A 1 106 ? 7.866 12.139 -18.891 1.00 88.06 106 ASN A CA 1
ATOM 824 C C . ASN A 1 106 ? 8.972 12.597 -19.853 1.00 88.06 106 ASN A C 1
ATOM 826 O O . ASN A 1 106 ? 9.626 13.612 -19.611 1.00 88.06 106 ASN A O 1
ATOM 830 N N . VAL A 1 107 ? 9.175 11.873 -20.954 1.00 84.62 107 VAL A N 1
ATOM 831 C CA . VAL A 1 107 ? 10.168 12.188 -21.986 1.00 84.62 107 VAL A CA 1
ATOM 832 C C . VAL A 1 107 ? 9.485 12.862 -23.192 1.00 84.62 107 VAL A C 1
ATOM 834 O O . VAL A 1 107 ? 8.409 12.420 -23.599 1.00 84.62 107 VAL A O 1
ATOM 837 N N . PRO A 1 108 ? 10.076 13.914 -23.801 1.00 82.38 108 PRO A N 1
ATOM 838 C CA . PRO A 1 108 ? 9.474 14.586 -24.953 1.00 82.38 108 PRO A CA 1
ATOM 839 C C . PRO A 1 108 ? 9.346 13.656 -26.170 1.00 82.38 108 PRO A C 1
ATOM 841 O O . PRO A 1 108 ? 10.154 12.748 -26.364 1.00 82.38 108 PRO A O 1
ATOM 844 N N . GLU A 1 109 ? 8.366 13.906 -27.044 1.00 77.75 109 GLU A N 1
ATOM 845 C CA . GLU A 1 109 ? 8.061 13.022 -28.185 1.00 77.75 109 GLU A CA 1
ATOM 846 C C . GLU A 1 109 ? 9.242 12.793 -29.144 1.00 77.75 109 GLU A C 1
ATOM 848 O O . GLU A 1 109 ? 9.331 11.738 -29.770 1.00 77.75 109 GLU A O 1
ATOM 853 N N . ASN A 1 110 ? 10.170 13.750 -29.235 1.00 76.50 110 ASN A N 1
ATOM 854 C CA . ASN A 1 110 ? 11.356 13.670 -30.091 1.00 76.50 110 ASN A CA 1
ATOM 855 C C . ASN A 1 110 ? 12.453 12.720 -29.570 1.00 76.50 110 ASN A C 1
ATOM 857 O O . ASN A 1 110 ? 13.378 12.414 -30.315 1.00 76.50 110 ASN A O 1
ATOM 861 N N . ALA A 1 111 ? 12.361 12.258 -28.321 1.00 73.00 111 ALA A N 1
ATOM 862 C CA . ALA A 1 111 ? 13.309 11.338 -27.692 1.00 73.00 111 ALA A CA 1
ATOM 863 C C . ALA A 1 111 ? 12.803 9.880 -27.692 1.00 73.00 111 ALA A C 1
ATOM 865 O O . ALA A 1 111 ? 13.273 9.044 -26.921 1.00 73.00 111 ALA A O 1
ATOM 866 N N . ARG A 1 112 ? 11.848 9.566 -28.579 1.00 75.31 112 ARG A N 1
ATOM 867 C CA . ARG A 1 112 ? 11.395 8.201 -28.870 1.00 75.31 112 ARG A CA 1
ATOM 868 C C . ARG A 1 112 ? 12.322 7.533 -29.899 1.00 75.31 112 ARG A C 1
ATOM 870 O O . ARG A 1 112 ? 12.804 8.219 -30.800 1.00 75.31 112 ARG A O 1
ATOM 877 N N . PRO A 1 113 ? 12.520 6.206 -29.835 1.00 81.75 113 PRO A N 1
ATOM 878 C CA . PRO A 1 113 ? 11.856 5.237 -28.952 1.00 81.75 113 PRO A CA 1
ATOM 879 C C . PRO A 1 113 ? 12.421 5.207 -27.517 1.00 81.75 113 PRO A C 1
ATOM 881 O O . PRO A 1 113 ? 13.622 5.335 -27.308 1.00 81.75 113 PRO A O 1
ATOM 884 N N . CYS A 1 114 ? 11.545 5.026 -26.520 1.00 86.19 114 CYS A N 1
ATOM 885 C CA . CYS A 1 114 ? 11.943 4.919 -25.112 1.00 86.19 114 CYS A CA 1
ATOM 886 C C . CYS A 1 114 ? 12.477 3.515 -24.786 1.00 86.19 114 CYS A C 1
ATOM 888 O O . CYS A 1 114 ? 12.041 2.513 -25.353 1.00 86.19 114 CYS A O 1
ATOM 890 N N . CYS A 1 115 ? 13.396 3.442 -23.823 1.00 88.81 115 CYS A N 1
ATOM 891 C CA . CYS A 1 115 ? 13.956 2.183 -23.323 1.00 88.81 115 CYS A CA 1
ATOM 892 C C . CYS A 1 115 ? 13.128 1.528 -22.204 1.00 88.81 115 CYS A C 1
ATOM 894 O O . CYS A 1 115 ? 13.599 0.583 -21.586 1.00 88.81 115 CYS A O 1
ATOM 8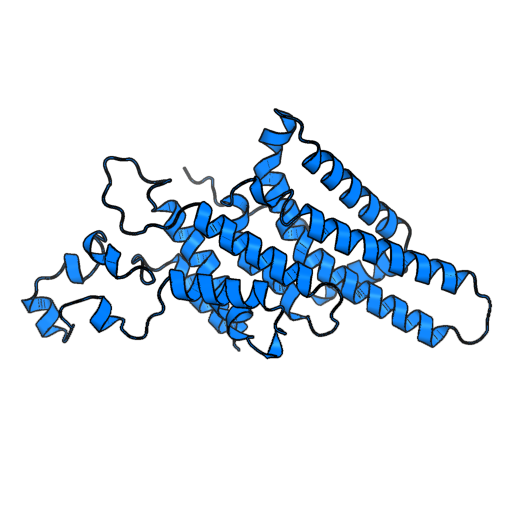96 N N . THR A 1 116 ? 11.917 2.027 -21.955 1.00 93.19 116 THR A N 1
ATOM 897 C CA . THR A 1 116 ? 10.953 1.515 -20.974 1.00 93.19 116 THR A CA 1
ATOM 898 C C . THR A 1 116 ? 9.529 1.847 -21.431 1.00 93.19 116 THR A C 1
ATOM 900 O O . THR A 1 116 ? 9.310 2.865 -22.100 1.00 93.19 116 THR A O 1
ATOM 903 N N . GLN A 1 117 ? 8.576 0.991 -21.074 1.00 93.50 117 GLN A N 1
ATOM 904 C CA . GLN A 1 117 ? 7.132 1.174 -21.224 1.00 93.50 117 GLN A CA 1
ATOM 905 C C . GLN A 1 117 ? 6.439 1.475 -19.890 1.00 93.50 117 GLN A C 1
ATOM 907 O O . GLN A 1 117 ? 5.213 1.541 -19.844 1.00 93.50 117 GLN A O 1
ATOM 912 N N . VAL A 1 118 ? 7.190 1.701 -18.807 1.00 95.38 118 VAL A N 1
ATOM 913 C CA . VAL A 1 118 ? 6.608 2.051 -17.509 1.00 95.38 118 VAL A CA 1
ATOM 914 C C . VAL A 1 118 ? 5.804 3.353 -17.611 1.00 95.38 118 VAL A C 1
ATOM 916 O O . VAL A 1 118 ? 6.304 4.403 -18.020 1.00 95.38 118 VAL A O 1
ATOM 919 N N . THR A 1 119 ? 4.551 3.276 -17.172 1.00 95.00 119 THR A N 1
ATOM 920 C CA . THR A 1 119 ? 3.568 4.370 -17.140 1.00 95.00 119 THR A CA 1
ATOM 921 C C . THR A 1 119 ? 2.961 4.511 -15.750 1.00 95.00 119 THR A C 1
ATOM 923 O O . THR A 1 119 ? 3.061 3.604 -14.921 1.00 95.00 119 THR A O 1
ATOM 926 N N . SER A 1 120 ? 2.278 5.628 -15.505 1.00 94.62 120 SER A N 1
ATOM 927 C CA . SER A 1 120 ? 1.506 5.864 -14.281 1.00 94.62 120 SER A CA 1
ATOM 928 C C . SER A 1 120 ? 0.468 4.769 -13.988 1.00 94.62 120 SER A C 1
ATOM 930 O O . SER A 1 120 ? 0.195 4.491 -12.822 1.00 94.62 120 SER A O 1
ATOM 932 N N . GLU A 1 121 ? -0.044 4.084 -15.016 1.00 95.31 121 GLU A N 1
ATOM 933 C CA . GLU A 1 121 ? -0.943 2.932 -14.875 1.00 95.31 121 GLU A CA 1
ATOM 934 C C . GLU A 1 121 ? -0.279 1.778 -14.111 1.00 95.31 121 GLU A C 1
ATOM 936 O O . GLU A 1 121 ? -0.857 1.257 -13.157 1.00 95.31 121 GLU A O 1
ATOM 941 N N . HIS A 1 122 ? 0.971 1.437 -14.442 1.00 96.94 122 HIS A N 1
ATOM 942 C CA . HIS A 1 122 ? 1.715 0.390 -13.738 1.00 96.94 122 HIS A CA 1
ATOM 943 C C . HIS A 1 122 ? 1.896 0.738 -12.251 1.00 96.94 122 HIS A C 1
ATOM 945 O O . HIS A 1 122 ? 1.758 -0.123 -11.378 1.00 96.94 122 HIS A O 1
ATOM 951 N N . LEU A 1 123 ? 2.161 2.016 -11.949 1.00 96.88 123 LEU A N 1
ATOM 952 C CA . LEU A 1 123 ? 2.306 2.507 -10.578 1.00 96.88 123 LEU A CA 1
ATOM 953 C C . LEU A 1 123 ? 0.975 2.438 -9.818 1.00 96.88 123 LEU A C 1
ATOM 955 O O . LEU A 1 123 ? 0.964 2.017 -8.660 1.00 96.88 123 LEU A O 1
ATOM 959 N N . SER A 1 124 ? -0.138 2.799 -10.463 1.00 96.69 124 SER A N 1
ATOM 960 C CA . SER A 1 124 ? -1.481 2.674 -9.889 1.00 96.69 124 SER A CA 1
ATOM 961 C C . SER A 1 124 ? -1.857 1.230 -9.587 1.00 96.69 124 SER A C 1
ATOM 963 O O . SER A 1 124 ? -2.352 0.958 -8.495 1.00 96.69 124 SER A O 1
ATOM 965 N N . VAL A 1 125 ? -1.589 0.299 -10.509 1.00 97.56 125 VAL A N 1
ATOM 966 C CA . VAL A 1 125 ? -1.872 -1.133 -10.320 1.00 97.56 125 VAL A CA 1
ATOM 967 C C . VA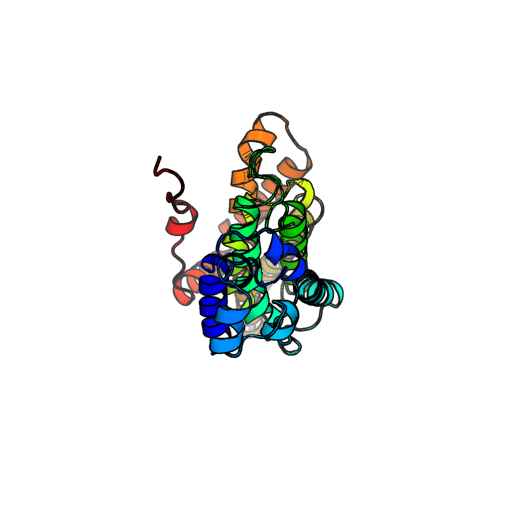L A 1 125 ? -1.116 -1.672 -9.107 1.00 97.56 125 VAL A C 1
ATOM 969 O O . VAL A 1 125 ? -1.715 -2.293 -8.228 1.00 97.56 125 VAL A O 1
ATOM 972 N N . ILE A 1 126 ? 0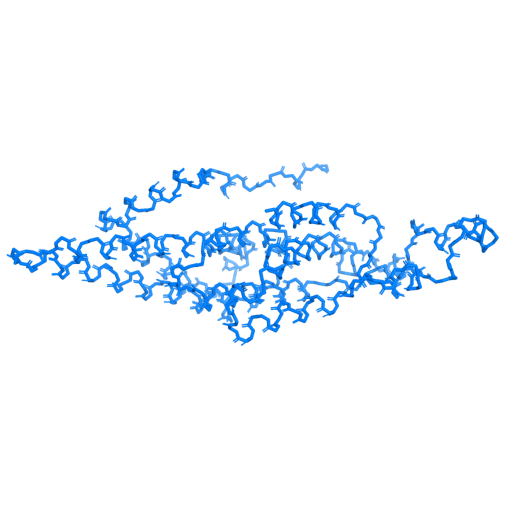.186 -1.387 -9.001 1.00 98.06 126 ILE A N 1
ATOM 973 C CA . ILE A 1 126 ? 0.979 -1.845 -7.854 1.00 98.06 126 ILE A CA 1
ATOM 974 C C . ILE A 1 126 ? 0.526 -1.192 -6.548 1.00 98.06 126 ILE A C 1
ATOM 976 O O . ILE A 1 126 ? 0.403 -1.889 -5.540 1.00 98.06 126 ILE A O 1
ATOM 980 N N . LEU A 1 127 ? 0.223 0.108 -6.542 1.00 97.88 127 LEU A N 1
ATOM 981 C CA . LEU A 1 127 ? -0.281 0.768 -5.337 1.00 97.88 127 LEU A CA 1
ATOM 982 C C . LEU A 1 127 ? -1.648 0.215 -4.903 1.00 97.88 127 LEU A C 1
ATOM 984 O O . LEU A 1 127 ? -1.864 -0.005 -3.711 1.00 97.88 127 LEU A O 1
ATOM 988 N N . GLY A 1 128 ? -2.547 -0.057 -5.851 1.00 97.81 128 GLY A N 1
ATOM 989 C CA . GLY A 1 128 ? -3.828 -0.715 -5.592 1.00 97.81 128 GLY A CA 1
ATOM 990 C C . GLY A 1 128 ? -3.642 -2.096 -4.960 1.00 97.81 128 GLY A C 1
ATOM 991 O O . GLY A 1 128 ? -4.219 -2.379 -3.908 1.00 97.81 128 GLY A O 1
ATOM 992 N N . ASN A 1 129 ? -2.744 -2.914 -5.517 1.00 97.62 129 ASN A N 1
ATOM 993 C CA . ASN A 1 129 ? -2.417 -4.232 -4.969 1.00 97.62 129 ASN A CA 1
ATOM 994 C C . ASN A 1 129 ? -1.823 -4.150 -3.556 1.00 97.62 129 ASN A C 1
ATOM 996 O O . ASN A 1 129 ? -2.223 -4.912 -2.678 1.00 97.62 129 ASN A O 1
ATOM 1000 N N . ILE A 1 130 ? -0.937 -3.184 -3.293 1.00 97.25 130 ILE A N 1
ATOM 1001 C CA . ILE A 1 130 ? -0.401 -2.909 -1.949 1.00 97.25 130 ILE A CA 1
ATOM 1002 C C . ILE A 1 130 ? -1.530 -2.573 -0.963 1.00 97.25 130 ILE A C 1
ATOM 1004 O O . ILE A 1 130 ? -1.590 -3.145 0.128 1.00 97.25 130 ILE A O 1
ATOM 1008 N N . LEU A 1 131 ? -2.449 -1.680 -1.342 1.00 97.31 131 LEU A N 1
ATOM 1009 C CA . LEU A 1 131 ? -3.592 -1.305 -0.505 1.00 97.31 131 LEU A CA 1
ATOM 1010 C C . LEU A 1 131 ? -4.521 -2.495 -0.249 1.00 97.31 131 LEU A C 1
ATOM 1012 O O . LEU A 1 131 ? -4.985 -2.678 0.875 1.00 97.31 131 LEU A O 1
ATOM 1016 N N . LYS A 1 132 ? -4.749 -3.343 -1.256 1.00 96.56 132 LYS A N 1
ATOM 1017 C CA . LYS A 1 132 ? -5.542 -4.569 -1.122 1.00 96.56 132 LYS A CA 1
ATOM 1018 C C . LYS A 1 132 ? -4.882 -5.576 -0.178 1.00 96.56 132 LYS A C 1
ATOM 1020 O O . LYS A 1 132 ? -5.553 -6.092 0.714 1.00 96.56 132 LYS A O 1
ATOM 1025 N N . ILE A 1 133 ? -3.568 -5.785 -0.296 1.00 95.56 133 ILE A N 1
ATOM 1026 C CA . ILE A 1 133 ? -2.778 -6.623 0.620 1.00 95.56 133 ILE A CA 1
ATOM 1027 C C . ILE A 1 133 ? -2.927 -6.131 2.067 1.00 95.56 133 ILE A C 1
ATOM 1029 O O . ILE A 1 133 ? -3.204 -6.927 2.965 1.00 95.56 133 ILE A O 1
ATOM 1033 N N . ILE A 1 134 ? -2.804 -4.823 2.300 1.00 95.44 134 ILE A N 1
ATOM 1034 C CA . ILE A 1 134 ? -2.988 -4.222 3.631 1.00 95.44 134 ILE A CA 1
ATOM 1035 C C . ILE A 1 134 ? -4.405 -4.452 4.128 1.00 95.44 134 ILE A C 1
ATOM 1037 O O . ILE A 1 134 ? -4.590 -4.96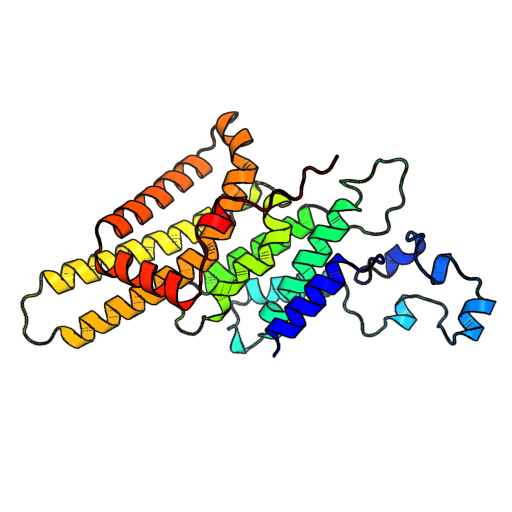8 5.228 1.00 95.44 134 ILE A O 1
ATOM 1041 N N . ASN A 1 135 ? -5.401 -4.122 3.306 1.00 95.62 135 ASN A N 1
ATOM 1042 C CA . ASN A 1 135 ? -6.807 -4.265 3.647 1.00 95.62 135 ASN A CA 1
ATOM 1043 C C . ASN A 1 135 ? -7.163 -5.711 4.033 1.00 95.62 135 ASN A C 1
ATOM 1045 O O . ASN A 1 135 ? -7.906 -5.928 4.994 1.00 95.62 135 ASN A O 1
ATOM 1049 N N . ASN A 1 136 ? -6.602 -6.701 3.335 1.00 94.00 136 ASN A N 1
ATOM 1050 C CA . ASN A 1 136 ? -6.802 -8.122 3.624 1.00 94.00 136 ASN A CA 1
ATOM 1051 C C . ASN A 1 136 ? -6.207 -8.538 4.980 1.00 94.00 136 ASN A C 1
ATOM 1053 O O . ASN A 1 136 ? -6.779 -9.394 5.648 1.00 94.00 136 ASN A O 1
ATOM 1057 N N . ASN A 1 137 ? -5.123 -7.893 5.422 1.00 93.75 137 ASN A N 1
ATOM 1058 C CA . ASN A 1 137 ? -4.391 -8.256 6.640 1.00 93.75 137 ASN A CA 1
ATOM 1059 C C . ASN A 1 137 ? -4.747 -7.416 7.883 1.00 93.75 137 ASN A C 1
ATOM 1061 O O . ASN A 1 137 ? -4.216 -7.670 8.965 1.00 93.75 137 ASN A O 1
ATOM 1065 N N . LEU A 1 138 ? -5.671 -6.453 7.768 1.00 95.44 138 LEU A N 1
ATOM 1066 C CA . LEU A 1 138 ? -6.115 -5.647 8.910 1.00 95.44 138 LEU A CA 1
ATOM 1067 C C . LEU A 1 138 ? -6.682 -6.529 10.037 1.00 95.44 138 LEU A C 1
ATOM 1069 O O . LEU A 1 138 ? -7.727 -7.170 9.876 1.00 95.44 138 LEU A O 1
ATOM 1073 N N . GLY A 1 139 ? -6.078 -6.459 11.225 1.00 94.62 139 GLY A N 1
ATOM 1074 C CA . GLY A 1 139 ? -6.419 -7.203 12.445 1.00 94.62 139 GLY A CA 1
ATOM 1075 C C . GLY A 1 139 ? -5.759 -8.539 12.635 1.00 94.62 139 GLY A C 1
ATOM 1076 O O . GLY A 1 139 ? -6.134 -9.227 13.569 1.00 94.62 139 GLY A O 1
ATOM 1077 N N . ILE A 1 140 ? -4.883 -8.952 11.728 1.00 93.38 140 ILE A N 1
ATOM 1078 C CA . ILE A 1 140 ? -4.189 -10.225 11.883 1.00 93.38 140 ILE A CA 1
ATOM 1079 C C . ILE A 1 140 ? -2.989 -9.987 12.793 1.00 93.38 140 ILE A C 1
ATOM 1081 O O . ILE A 1 140 ? -2.109 -9.203 12.435 1.00 93.38 140 ILE A O 1
ATOM 1085 N N . ASP A 1 141 ? -2.921 -10.650 13.943 1.00 89.06 141 ASP A N 1
ATOM 1086 C CA . ASP A 1 141 ? -1.876 -10.418 14.952 1.00 89.06 141 ASP A CA 1
ATOM 1087 C C . ASP A 1 141 ? -0.467 -10.657 14.390 1.00 89.06 141 ASP A C 1
ATOM 1089 O O . ASP A 1 141 ? 0.442 -9.842 14.568 1.00 89.06 141 ASP A O 1
ATOM 1093 N N . GLU A 1 142 ? -0.297 -11.701 13.574 1.00 84.25 142 GLU A N 1
ATOM 1094 C CA . GLU A 1 142 ? 1.003 -12.110 13.024 1.00 84.25 142 GLU A CA 1
ATOM 1095 C C . GLU A 1 142 ? 1.517 -11.230 11.863 1.00 84.25 142 GLU A C 1
ATOM 1097 O O . GLU A 1 142 ? 2.570 -11.502 11.279 1.00 84.25 142 GLU A O 1
ATOM 1102 N N . ALA A 1 143 ? 0.833 -10.132 11.523 1.00 88.50 143 ALA A N 1
ATOM 1103 C CA . ALA A 1 143 ? 1.189 -9.255 10.404 1.00 88.50 143 ALA A CA 1
ATOM 1104 C C . ALA A 1 143 ? 2.187 -8.127 10.764 1.00 88.50 143 ALA A C 1
ATOM 1106 O O . ALA A 1 143 ? 2.095 -6.999 10.278 1.00 88.50 143 ALA A O 1
ATOM 1107 N N . SER A 1 144 ? 3.199 -8.420 11.590 1.00 86.88 144 SER A N 1
ATOM 1108 C CA . SER A 1 144 ? 4.213 -7.434 12.029 1.00 86.88 144 SER A CA 1
ATOM 1109 C C . SER A 1 144 ? 5.017 -6.786 10.885 1.00 86.88 144 SER A C 1
ATOM 1111 O O . SER A 1 144 ? 5.559 -5.691 11.044 1.00 86.88 144 SER A O 1
ATOM 1113 N N . TRP A 1 145 ? 5.069 -7.426 9.713 1.00 89.94 145 TRP A N 1
ATOM 1114 C CA . TRP A 1 145 ? 5.718 -6.924 8.498 1.00 89.94 145 TRP A CA 1
ATOM 1115 C C . TRP A 1 145 ? 5.047 -5.664 7.926 1.00 89.94 145 TRP A C 1
ATOM 1117 O O . TRP A 1 145 ? 5.727 -4.878 7.259 1.00 89.94 145 TRP A O 1
ATOM 1127 N N . MET A 1 146 ? 3.757 -5.434 8.216 1.00 92.38 146 MET A N 1
ATOM 1128 C CA . MET A 1 146 ? 2.963 -4.322 7.671 1.00 92.38 146 MET A CA 1
ATOM 1129 C C . MET A 1 146 ? 3.555 -2.949 7.990 1.00 92.38 146 MET A C 1
ATOM 1131 O O . MET A 1 146 ? 3.411 -2.021 7.204 1.00 92.38 146 MET A O 1
ATOM 1135 N N . LYS A 1 147 ? 4.313 -2.817 9.081 1.00 87.25 147 LYS A N 1
ATOM 1136 C CA . LYS A 1 147 ? 4.967 -1.553 9.450 1.00 87.25 147 LYS A CA 1
ATOM 1137 C C . LYS A 1 147 ? 5.963 -1.022 8.409 1.00 87.25 147 LYS A C 1
ATOM 1139 O O . LYS A 1 147 ? 6.290 0.158 8.423 1.00 87.25 147 LYS A O 1
ATOM 1144 N N . ARG A 1 148 ? 6.457 -1.878 7.505 1.00 89.31 148 ARG A N 1
ATOM 1145 C CA . ARG A 1 148 ? 7.420 -1.499 6.453 1.00 89.31 148 ARG A CA 1
ATOM 1146 C C . ARG A 1 148 ? 6.769 -1.198 5.107 1.00 89.31 148 ARG A C 1
ATOM 1148 O O . ARG A 1 148 ? 7.397 -0.562 4.267 1.00 89.31 148 ARG A O 1
ATOM 1155 N N . ILE A 1 149 ? 5.520 -1.614 4.893 1.00 91.38 149 ILE A N 1
ATOM 1156 C CA . ILE A 1 149 ? 4.898 -1.562 3.563 1.00 91.38 149 ILE A CA 1
ATOM 1157 C C . ILE A 1 149 ? 4.747 -0.126 3.045 1.00 91.38 149 ILE A C 1
ATOM 1159 O O . ILE A 1 149 ? 4.986 0.139 1.870 1.00 91.38 149 ILE A O 1
ATOM 1163 N N . ALA A 1 150 ? 4.443 0.820 3.937 1.00 89.19 150 ALA A N 1
ATOM 1164 C CA . ALA A 1 150 ? 4.334 2.231 3.591 1.00 89.19 150 ALA A CA 1
ATOM 1165 C C . ALA A 1 150 ? 5.673 2.818 3.119 1.00 89.19 150 ALA A C 1
ATOM 1167 O O . ALA A 1 150 ? 5.698 3.641 2.205 1.00 89.19 150 ALA A O 1
ATOM 1168 N N . VAL A 1 151 ? 6.789 2.366 3.705 1.00 90.06 151 VAL A N 1
ATOM 1169 C CA . VAL A 1 151 ? 8.141 2.751 3.274 1.00 90.06 151 VAL A CA 1
ATOM 1170 C C . VAL A 1 151 ? 8.412 2.214 1.871 1.00 90.06 151 VAL A C 1
ATOM 1172 O O . VAL A 1 151 ? 8.911 2.947 1.024 1.00 90.06 151 VAL A O 1
ATOM 1175 N N . TYR A 1 152 ? 8.022 0.967 1.595 1.00 93.69 152 TYR A N 1
ATOM 1176 C CA . TYR A 1 152 ? 8.193 0.355 0.274 1.00 93.69 152 TYR A CA 1
ATOM 1177 C C . TYR A 1 152 ? 7.358 1.046 -0.807 1.00 93.69 152 TYR A C 1
ATOM 1179 O O . TYR A 1 152 ? 7.832 1.211 -1.926 1.00 93.69 152 TYR A O 1
ATOM 1187 N N . ALA A 1 153 ? 6.139 1.481 -0.482 1.00 95.06 153 ALA A N 1
ATOM 1188 C CA . ALA A 1 153 ? 5.246 2.172 -1.412 1.00 95.06 153 ALA A CA 1
ATOM 1189 C C . ALA A 1 153 ? 5.623 3.646 -1.648 1.00 95.06 153 ALA A C 1
ATOM 1191 O O . ALA A 1 153 ? 5.216 4.238 -2.649 1.00 95.06 153 ALA A O 1
ATOM 1192 N N . GLN A 1 154 ? 6.412 4.254 -0.756 1.00 92.00 154 GLN A N 1
ATOM 1193 C CA . GLN A 1 154 ? 6.763 5.679 -0.785 1.00 92.00 154 GLN A CA 1
ATOM 1194 C C . GLN A 1 154 ? 7.204 6.220 -2.163 1.00 92.00 154 GLN A C 1
ATOM 1196 O O . GLN A 1 154 ? 6.757 7.320 -2.510 1.00 92.00 154 GLN A O 1
ATOM 1201 N N . PRO A 1 155 ? 7.988 5.486 -2.983 1.00 94.06 155 PRO A N 1
ATOM 1202 C CA . PRO A 1 155 ? 8.420 5.958 -4.297 1.00 94.06 155 PRO A CA 1
ATOM 1203 C C . PRO A 1 155 ? 7.298 6.127 -5.330 1.00 94.06 155 PRO A C 1
ATOM 1205 O O . PRO A 1 155 ? 7.484 6.888 -6.281 1.00 94.06 155 PRO A O 1
ATOM 1208 N N . ILE A 1 156 ? 6.167 5.424 -5.190 1.00 95.75 156 ILE A N 1
ATOM 1209 C CA . ILE A 1 156 ? 5.122 5.363 -6.229 1.00 95.75 156 ILE A CA 1
ATOM 1210 C C . ILE A 1 156 ? 3.849 6.146 -5.886 1.00 95.75 156 ILE A C 1
ATOM 1212 O O . ILE A 1 156 ? 3.128 6.545 -6.796 1.00 95.75 156 ILE A O 1
ATOM 1216 N N . ILE A 1 157 ? 3.580 6.439 -4.605 1.00 93.50 157 ILE A N 1
ATOM 1217 C CA . ILE A 1 157 ? 2.285 7.003 -4.164 1.00 93.50 157 ILE A CA 1
ATOM 1218 C C . ILE A 1 157 ? 1.939 8.333 -4.842 1.00 93.50 157 ILE A C 1
ATOM 1220 O O . ILE A 1 157 ? 0.805 8.532 -5.262 1.00 93.50 157 ILE A O 1
ATOM 1224 N N . SER A 1 158 ? 2.904 9.247 -4.973 1.00 89.88 158 SER A N 1
ATOM 1225 C CA . SER A 1 158 ? 2.665 10.563 -5.590 1.00 89.88 158 SER A CA 1
ATOM 1226 C C . SER A 1 158 ? 2.601 10.527 -7.120 1.00 89.88 158 SER A C 1
ATOM 1228 O O . SER A 1 158 ? 2.336 11.552 -7.739 1.00 89.88 158 SER A O 1
ATOM 1230 N N . LYS A 1 159 ? 2.900 9.378 -7.731 1.00 90.56 159 LYS A N 1
ATOM 1231 C CA . LYS A 1 159 ? 2.939 9.179 -9.186 1.00 90.56 159 LYS A CA 1
ATOM 1232 C C . LYS A 1 159 ? 1.761 8.330 -9.687 1.00 90.56 159 LYS A C 1
ATOM 1234 O O . LYS A 1 159 ? 1.571 8.206 -10.892 1.00 90.56 159 LYS A O 1
ATOM 1239 N N . ALA A 1 160 ? 0.988 7.749 -8.770 1.00 87.38 160 ALA A N 1
ATOM 1240 C CA . ALA A 1 160 ? -0.224 7.008 -9.082 1.00 87.38 160 A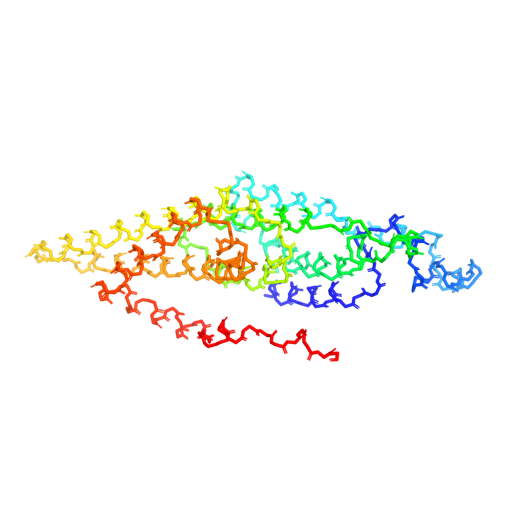LA A CA 1
ATOM 1241 C C . ALA A 1 160 ? -1.387 7.948 -9.442 1.00 87.38 160 ALA A C 1
ATOM 1243 O O . ALA A 1 160 ? -1.457 9.098 -8.997 1.00 87.38 160 ALA A O 1
ATOM 1244 N N . GLN A 1 161 ? -2.307 7.424 -10.244 1.00 88.69 161 GLN A N 1
ATOM 1245 C CA . GLN A 1 161 ? -3.533 8.087 -10.680 1.00 88.69 161 GLN A CA 1
ATOM 1246 C C . GLN A 1 161 ? -4.537 8.280 -9.516 1.00 88.69 161 GLN A C 1
ATOM 1248 O O . GLN A 1 161 ? -4.471 7.584 -8.496 1.00 88.69 161 GLN A O 1
ATOM 1253 N N . PRO A 1 162 ? -5.471 9.249 -9.633 1.00 85.81 162 PRO A N 1
ATOM 1254 C CA . PRO A 1 162 ? -6.417 9.609 -8.569 1.00 85.81 162 PRO A CA 1
ATOM 1255 C C . PRO A 1 162 ? -7.610 8.642 -8.411 1.00 85.81 162 PRO A C 1
ATOM 1257 O O . PRO A 1 162 ? -8.497 8.865 -7.584 1.00 85.81 162 PRO A O 1
ATOM 1260 N N . ASP A 1 163 ? -7.671 7.578 -9.204 1.00 90.00 163 ASP A N 1
ATOM 1261 C CA . ASP A 1 163 ? -8.761 6.597 -9.260 1.00 90.00 163 ASP A CA 1
ATOM 1262 C C . ASP A 1 163 ? -8.742 5.574 -8.106 1.00 90.00 163 ASP A C 1
ATOM 1264 O O . ASP A 1 163 ? -9.705 4.828 -7.890 1.00 90.00 163 ASP A O 1
ATOM 1268 N N . LEU A 1 164 ? -7.678 5.582 -7.299 1.00 95.31 164 LEU A N 1
ATOM 1269 C CA . LEU A 1 164 ? -7.515 4.700 -6.142 1.00 95.31 164 LEU A CA 1
ATOM 1270 C C . LEU A 1 164 ? -8.333 5.130 -4.915 1.00 95.31 164 LEU A C 1
ATOM 1272 O O . LEU A 1 164 ? -8.521 4.328 -3.996 1.00 95.31 164 LEU A O 1
ATOM 1276 N N . LEU A 1 165 ? -8.836 6.373 -4.882 1.00 95.25 165 LEU A N 1
ATOM 1277 C CA . LEU A 1 165 ? -9.561 6.918 -3.727 1.00 95.25 165 LEU A CA 1
ATOM 1278 C C . LEU A 1 165 ? -10.767 6.043 -3.367 1.00 95.25 165 LEU A C 1
ATOM 1280 O O . LEU A 1 165 ? -10.842 5.486 -2.272 1.00 95.25 165 LEU A O 1
ATOM 1284 N N . LYS A 1 166 ? -11.686 5.898 -4.323 1.00 95.25 166 LYS A N 1
ATOM 1285 C CA . LYS A 1 166 ? -12.943 5.170 -4.146 1.00 95.25 166 LYS A CA 1
ATOM 1286 C C . LYS A 1 166 ? -12.744 3.662 -4.072 1.00 95.25 166 LYS A C 1
ATOM 1288 O O . LYS A 1 166 ? -13.427 2.979 -3.316 1.00 95.25 166 LYS A O 1
ATOM 1293 N N . SER A 1 167 ? -11.829 3.146 -4.884 1.00 95.62 167 SER A N 1
ATOM 1294 C CA . SER A 1 167 ? -11.633 1.710 -5.072 1.00 95.62 167 SER A CA 1
ATOM 1295 C C . SER A 1 167 ? -10.820 1.064 -3.946 1.00 95.62 167 SER A C 1
ATOM 1297 O O . SER A 1 167 ? -11.091 -0.083 -3.601 1.00 95.62 167 SER A O 1
ATOM 1299 N N . HIS A 1 168 ? -9.869 1.787 -3.339 1.00 97.50 168 HIS A N 1
ATOM 1300 C CA . HIS A 1 168 ? -8.913 1.207 -2.390 1.00 97.50 168 HIS A CA 1
ATOM 1301 C C . HIS A 1 168 ? -8.817 1.979 -1.067 1.00 97.50 168 HIS A C 1
ATOM 1303 O O . HIS A 1 168 ? -8.967 1.376 0.000 1.00 97.50 168 HIS A O 1
ATOM 1309 N N . PHE A 1 169 ? -8.599 3.301 -1.099 1.00 97.75 169 PHE A N 1
ATOM 1310 C CA . PHE A 1 169 ? -8.385 4.081 0.130 1.00 97.75 169 PHE A CA 1
ATOM 1311 C C . PHE A 1 169 ? -9.635 4.139 1.017 1.00 97.75 169 PHE A C 1
ATOM 1313 O O . PHE A 1 169 ? -9.545 3.844 2.209 1.00 97.75 169 PHE A O 1
ATOM 1320 N N . ILE A 1 170 ? -10.800 4.468 0.449 1.00 97.81 170 ILE A N 1
ATOM 1321 C CA . ILE A 1 170 ? -12.063 4.572 1.197 1.00 97.81 170 ILE A CA 1
ATOM 1322 C C . ILE A 1 170 ? -12.465 3.234 1.835 1.00 97.81 170 ILE A C 1
ATOM 1324 O O . ILE A 1 170 ? -12.680 3.218 3.048 1.00 97.81 170 ILE A O 1
ATOM 1328 N N . PRO A 1 171 ? -12.511 2.099 1.106 1.00 98.00 171 PRO A N 1
ATOM 1329 C CA . PRO A 1 171 ? -12.845 0.809 1.712 1.00 98.00 171 PRO A CA 1
ATOM 1330 C C . PRO A 1 171 ? -11.892 0.399 2.842 1.00 98.00 171 PRO A C 1
ATOM 1332 O O . PRO A 1 171 ? -12.338 -0.127 3.864 1.00 98.00 171 PRO A O 1
ATOM 1335 N N . THR A 1 172 ? -10.593 0.678 2.686 1.00 98.38 172 THR A N 1
ATOM 1336 C CA . THR A 1 172 ? -9.578 0.370 3.707 1.00 98.38 172 THR A CA 1
ATOM 1337 C C . THR A 1 172 ? -9.781 1.221 4.963 1.00 98.38 172 THR A C 1
ATOM 1339 O O . THR A 1 172 ? -9.793 0.688 6.076 1.00 98.38 172 THR A O 1
ATOM 1342 N N . LEU A 1 173 ? -10.016 2.530 4.804 1.00 98.62 173 LEU A N 1
ATOM 1343 C CA . LEU A 1 173 ? -10.297 3.429 5.925 1.00 98.62 173 LEU A CA 1
ATOM 1344 C C . LEU A 1 173 ? -11.610 3.072 6.631 1.00 98.62 173 LEU A C 1
ATOM 1346 O O . LEU A 1 173 ? -11.657 3.060 7.858 1.00 98.62 173 LEU A O 1
ATOM 1350 N N . GLU A 1 174 ? -12.659 2.728 5.885 1.00 98.56 174 GLU A N 1
ATOM 1351 C CA . GLU A 1 174 ? -13.942 2.297 6.448 1.00 98.56 174 GLU A CA 1
ATOM 1352 C C . GLU A 1 174 ? -13.765 1.042 7.322 1.00 98.56 174 GLU A C 1
ATOM 1354 O O . GLU A 1 174 ? -14.332 0.959 8.416 1.00 98.56 174 GLU A O 1
ATOM 1359 N N . LYS A 1 175 ? -12.937 0.078 6.886 1.00 98.50 175 LYS A N 1
ATOM 1360 C CA . LYS A 1 175 ? -12.613 -1.127 7.669 1.00 98.50 175 LYS A CA 1
ATOM 1361 C C . LYS A 1 175 ? -11.832 -0.792 8.945 1.00 98.50 175 LYS A C 1
ATOM 1363 O O . LYS A 1 175 ? -12.188 -1.298 10.011 1.00 98.50 175 LYS A O 1
ATOM 1368 N N . LEU A 1 176 ? -10.823 0.079 8.866 1.00 98.62 176 LEU A N 1
ATOM 1369 C CA . LEU A 1 176 ? -10.069 0.573 10.032 1.00 98.62 176 LEU A CA 1
ATOM 1370 C C . LEU A 1 176 ? -10.972 1.304 11.029 1.00 98.62 176 LEU A C 1
ATOM 1372 O O . LEU A 1 176 ? -10.932 1.033 12.227 1.00 98.62 176 LEU A O 1
ATOM 1376 N N . LYS A 1 177 ? -11.839 2.187 10.530 1.00 98.62 177 LYS A N 1
ATOM 1377 C CA . LYS A 1 177 ? -12.795 2.948 11.334 1.00 98.62 177 LYS A CA 1
ATOM 1378 C C . LYS A 1 177 ? -13.751 2.033 12.089 1.00 98.62 177 LYS A C 1
ATOM 1380 O O . LYS A 1 177 ? -13.923 2.194 13.292 1.00 98.62 177 LYS A O 1
ATOM 1385 N N . LYS A 1 178 ? -14.341 1.041 11.413 1.00 98.69 178 LYS A N 1
ATOM 1386 C CA . LYS A 1 178 ? -15.230 0.057 12.056 1.00 98.69 178 LYS A CA 1
ATOM 1387 C C . LYS A 1 178 ? -14.534 -0.696 13.189 1.00 98.69 178 LYS A C 1
ATOM 1389 O O . LYS A 1 178 ? -15.142 -0.906 14.233 1.00 98.69 178 LYS A O 1
ATOM 1394 N N . LYS A 1 179 ? -13.261 -1.058 13.008 1.00 98.31 179 LYS A N 1
ATOM 1395 C CA . LYS A 1 179 ? -12.453 -1.687 14.062 1.00 98.31 179 LYS A CA 1
ATOM 1396 C C . LYS A 1 179 ? -12.193 -0.750 15.230 1.00 98.31 179 LYS A C 1
ATOM 1398 O O . LYS A 1 179 ? -12.420 -1.144 16.364 1.00 98.31 179 LYS A O 1
ATOM 1403 N N . ALA A 1 180 ? -11.791 0.490 14.955 1.00 98.62 180 ALA A N 1
ATOM 1404 C CA . ALA A 1 180 ? -11.593 1.493 15.995 1.00 98.62 180 ALA A CA 1
ATOM 1405 C C . ALA A 1 180 ? -12.871 1.711 16.823 1.00 98.62 180 ALA A C 1
ATOM 1407 O O . ALA A 1 180 ? -12.805 1.769 18.046 1.00 98.62 180 ALA A O 1
ATOM 1408 N N . ILE A 1 181 ? -14.040 1.771 16.170 1.00 98.62 181 ILE A N 1
ATOM 1409 C CA . ILE A 1 181 ? -15.340 1.872 16.850 1.00 98.62 181 ILE A CA 1
ATOM 1410 C C . ILE A 1 181 ? -15.578 0.651 17.744 1.00 98.62 181 ILE A C 1
ATOM 1412 O O . ILE A 1 181 ? -15.917 0.830 18.910 1.00 98.62 181 ILE A O 1
ATOM 1416 N N . LYS A 1 182 ? -15.388 -0.565 17.213 1.00 98.38 182 LYS A N 1
ATOM 1417 C CA . LYS A 1 182 ? -15.595 -1.821 17.949 1.00 98.38 182 LYS A CA 1
ATOM 1418 C C . LYS A 1 182 ? -14.743 -1.873 19.224 1.00 98.38 182 LYS A C 1
ATOM 1420 O O . LYS A 1 182 ? -15.298 -2.031 20.303 1.00 98.38 182 LYS A O 1
ATOM 1425 N N . ILE A 1 183 ? -13.434 -1.656 19.098 1.00 98.06 183 ILE A N 1
ATOM 1426 C CA . ILE A 1 183 ? -12.483 -1.784 20.214 1.00 98.06 183 ILE A CA 1
ATOM 1427 C C . ILE A 1 183 ? -12.779 -0.736 21.298 1.00 98.06 183 ILE A C 1
ATOM 1429 O O . ILE A 1 183 ? -12.804 -1.048 22.484 1.00 98.06 183 ILE A O 1
ATOM 1433 N N . VAL A 1 184 ? -13.087 0.510 20.910 1.00 98.06 184 VAL A N 1
ATOM 1434 C CA . VAL A 1 184 ? -13.465 1.557 21.878 1.00 98.06 184 VAL A CA 1
ATOM 1435 C C . VAL A 1 184 ? -14.808 1.249 22.551 1.00 98.06 184 VAL A C 1
ATOM 1437 O O . VAL A 1 184 ? -14.978 1.537 23.730 1.00 98.06 184 VAL A O 1
ATOM 1440 N N . GLN A 1 185 ? -15.771 0.651 21.845 1.00 97.25 185 GLN A N 1
ATOM 1441 C CA . GLN A 1 185 ? -17.029 0.214 22.462 1.00 97.25 185 GLN A CA 1
ATOM 1442 C C . GLN A 1 185 ? -16.809 -0.915 23.477 1.00 97.25 185 GLN A C 1
ATOM 1444 O O . GLN A 1 185 ? -17.411 -0.885 24.548 1.00 97.25 185 GLN A O 1
ATOM 1449 N N . GLU A 1 186 ? -15.939 -1.875 23.162 1.00 95.88 186 GLU A N 1
ATOM 1450 C CA . GLU A 1 186 ? -15.554 -2.964 24.067 1.00 95.88 186 GLU A CA 1
ATOM 1451 C C . GLU A 1 186 ? -14.814 -2.423 25.304 1.00 95.88 186 GLU A C 1
ATOM 1453 O O . GLU A 1 186 ? -15.122 -2.832 26.423 1.00 95.88 186 GLU A O 1
ATOM 1458 N N . GLU A 1 187 ? -13.935 -1.428 25.132 1.00 95.50 187 GLU A N 1
ATOM 1459 C CA . GLU A 1 187 ? -13.272 -0.710 26.233 1.00 95.50 187 GLU A CA 1
ATOM 1460 C C . GLU A 1 187 ? -14.283 -0.046 27.180 1.00 95.50 187 GLU A C 1
ATOM 1462 O O . GLU A 1 187 ? -14.186 -0.190 28.400 1.00 95.50 187 GLU A O 1
ATOM 1467 N N . GLU A 1 188 ? -15.263 0.681 26.642 1.00 94.50 188 GLU A N 1
ATOM 1468 C CA . GLU A 1 188 ? -16.270 1.370 27.457 1.00 94.50 188 GLU A CA 1
ATOM 1469 C C . GLU A 1 188 ? -17.238 0.395 28.141 1.00 94.50 188 GLU A C 1
ATOM 1471 O O . GLU A 1 188 ? -17.622 0.617 29.291 1.00 94.50 188 GLU A O 1
ATOM 1476 N N . GLN A 1 189 ? -17.591 -0.710 27.478 1.00 93.19 189 GLN A N 1
ATOM 1477 C CA . GLN A 1 189 ? -18.413 -1.762 28.077 1.00 93.19 189 GLN A CA 1
ATOM 1478 C C . GLN A 1 189 ? -17.690 -2.429 29.252 1.00 93.19 189 GLN A C 1
ATOM 1480 O O . GLN A 1 189 ? -18.286 -2.610 30.314 1.00 93.19 189 GLN A O 1
ATOM 1485 N N . LEU A 1 190 ? -16.398 -2.734 29.094 1.00 92.00 190 LEU A N 1
ATOM 1486 C CA . LEU A 1 190 ? -15.603 -3.342 30.157 1.00 92.00 190 LEU A CA 1
ATOM 1487 C C . LEU A 1 190 ? -15.465 -2.412 31.370 1.00 92.00 190 LEU A C 1
ATOM 1489 O O . LEU A 1 190 ? -15.566 -2.867 32.505 1.00 92.00 190 LEU A O 1
ATOM 1493 N N . LYS A 1 191 ? -15.315 -1.098 31.147 1.00 88.62 191 LYS A N 1
ATOM 1494 C CA . LYS A 1 191 ? -15.307 -0.094 32.229 1.00 88.62 191 LYS A CA 1
ATOM 1495 C C . LYS A 1 191 ? -16.642 -0.001 32.971 1.00 88.62 191 LYS A C 1
ATOM 1497 O O . LYS A 1 191 ? -16.654 0.311 34.161 1.00 88.62 191 LYS A O 1
ATOM 1502 N N . ALA A 1 192 ? -17.761 -0.211 32.276 1.00 88.19 192 ALA A N 1
ATOM 1503 C CA . ALA A 1 192 ? -19.091 -0.178 32.880 1.00 88.19 192 ALA A CA 1
ATOM 1504 C C . ALA A 1 192 ? -19.381 -1.430 33.730 1.00 88.19 192 ALA A C 1
ATOM 1506 O O . ALA A 1 192 ? -20.107 -1.347 34.725 1.00 88.19 192 ALA A O 1
ATOM 1507 N N . ASP A 1 193 ? -18.791 -2.576 33.381 1.00 83.62 193 ASP A N 1
ATOM 1508 C CA . ASP A 1 193 ? -18.983 -3.841 34.086 1.00 83.62 193 ASP A CA 1
ATOM 1509 C C . ASP A 1 193 ? -18.136 -3.906 35.374 1.00 83.62 193 ASP A C 1
ATOM 1511 O O . ASP A 1 193 ? -16.961 -4.251 35.379 1.00 83.62 193 ASP A O 1
ATOM 1515 N N . SER A 1 194 ? -18.753 -3.614 36.524 1.00 64.06 194 SER A N 1
ATOM 1516 C CA . SER A 1 194 ? -18.087 -3.524 37.843 1.00 64.06 194 SER A CA 1
ATOM 1517 C C . SER A 1 194 ? -17.712 -4.876 38.492 1.00 64.06 194 SER A C 1
ATOM 1519 O O . SER A 1 194 ? -17.726 -4.998 39.720 1.00 64.06 194 SER A O 1
ATOM 1521 N N . LYS A 1 195 ? -17.452 -5.931 37.710 1.00 73.31 195 LYS A N 1
ATOM 1522 C CA . LYS A 1 195 ? -17.191 -7.281 38.246 1.00 73.31 195 LYS A CA 1
ATOM 1523 C C . LYS A 1 195 ? -15.727 -7.456 38.653 1.00 73.31 195 LYS A C 1
ATOM 1525 O O . LYS A 1 195 ? -14.818 -6.963 38.001 1.00 73.31 195 LYS A O 1
ATOM 1530 N N . SER A 1 196 ? -15.497 -8.210 39.726 1.00 62.41 196 SER A N 1
ATOM 1531 C CA . SER A 1 196 ? -14.161 -8.639 40.134 1.00 62.41 196 SER A CA 1
ATOM 1532 C C . SER A 1 196 ? -13.708 -9.795 39.240 1.00 62.41 196 SER A C 1
ATOM 1534 O O . SER A 1 196 ? -14.192 -10.907 39.442 1.00 62.41 196 SER A O 1
ATOM 1536 N N . ASP A 1 197 ? -12.853 -9.476 38.262 1.00 71.81 197 ASP A N 1
ATOM 1537 C CA . ASP A 1 197 ? -11.974 -10.331 37.427 1.00 71.81 197 ASP A CA 1
ATOM 1538 C C . ASP A 1 197 ? -12.028 -9.917 35.937 1.00 71.81 197 ASP A C 1
ATOM 1540 O O . ASP A 1 197 ? -12.393 -10.691 35.056 1.00 71.81 197 ASP A O 1
ATOM 1544 N N . THR A 1 198 ? -11.740 -8.637 35.657 1.00 83.69 198 THR A N 1
ATOM 1545 C CA . THR A 1 198 ? -11.700 -8.053 34.299 1.00 83.69 198 THR A CA 1
ATOM 1546 C C . THR A 1 198 ? -10.294 -8.000 33.707 1.00 83.69 198 THR A C 1
ATOM 1548 O O . THR A 1 198 ? -10.133 -7.584 32.564 1.00 83.69 198 THR A O 1
ATOM 1551 N N . GLN A 1 199 ? -9.267 -8.425 34.448 1.00 87.44 199 GLN A N 1
ATOM 1552 C CA . GLN A 1 199 ? -7.871 -8.186 34.077 1.00 87.44 199 GLN A CA 1
ATOM 1553 C C . GLN A 1 199 ? -7.475 -8.877 32.763 1.00 87.44 199 GLN A C 1
ATOM 1555 O O . GLN A 1 199 ? -6.756 -8.293 31.956 1.00 87.44 199 GLN A O 1
ATOM 1560 N N . GLU A 1 200 ? -7.963 -10.095 32.516 1.00 90.31 200 GLU A N 1
ATOM 1561 C CA . GLU A 1 200 ? -7.730 -10.798 31.247 1.00 90.31 200 GLU A CA 1
ATOM 1562 C C . GLU A 1 200 ? -8.394 -10.067 30.070 1.00 90.31 200 GLU A C 1
ATOM 1564 O O . GLU A 1 200 ? -7.764 -9.849 29.038 1.00 90.31 200 GLU A O 1
ATOM 1569 N N . ALA A 1 201 ? -9.634 -9.603 30.246 1.00 91.56 201 ALA A N 1
ATOM 1570 C CA . ALA A 1 201 ? -10.344 -8.829 29.229 1.00 91.56 201 ALA A CA 1
ATOM 1571 C C . ALA A 1 201 ? -9.677 -7.467 28.961 1.00 91.56 201 ALA A C 1
ATOM 1573 O O . ALA A 1 201 ? -9.616 -7.027 27.817 1.00 91.56 201 ALA A O 1
ATOM 1574 N N . GLU A 1 202 ? -9.131 -6.817 29.992 1.00 92.50 202 GLU A N 1
ATOM 1575 C CA . GLU A 1 202 ? -8.377 -5.568 29.844 1.00 92.50 202 GLU A CA 1
ATOM 1576 C C . GLU A 1 202 ? -7.122 -5.771 28.991 1.00 92.50 202 GLU A C 1
ATOM 1578 O O . GLU A 1 202 ? -6.841 -4.949 28.119 1.00 92.50 202 GLU A O 1
ATOM 1583 N N . LEU A 1 203 ? -6.389 -6.871 29.201 1.00 94.19 203 LEU A N 1
ATOM 1584 C CA . LEU A 1 203 ? -5.209 -7.204 28.399 1.00 94.19 203 LEU A CA 1
ATOM 1585 C C . LEU A 1 203 ? -5.571 -7.460 26.932 1.00 94.19 203 LEU A C 1
ATOM 1587 O O . LEU A 1 203 ? -4.908 -6.920 26.051 1.00 94.19 203 LEU A O 1
ATOM 1591 N N . LEU A 1 204 ? -6.660 -8.188 26.668 1.00 94.88 204 LEU A N 1
ATOM 1592 C CA . LEU A 1 204 ? -7.130 -8.435 25.300 1.00 94.88 204 LEU A CA 1
ATOM 1593 C C . LEU A 1 204 ? -7.469 -7.136 24.554 1.00 94.88 204 LEU A C 1
ATOM 1595 O O . LEU A 1 204 ? -7.128 -6.988 23.383 1.00 94.88 204 LEU A O 1
ATOM 1599 N N . ILE A 1 205 ? -8.089 -6.165 25.232 1.00 95.62 205 ILE A N 1
ATOM 1600 C CA . ILE A 1 205 ? -8.394 -4.855 24.635 1.00 95.62 205 ILE A CA 1
ATOM 1601 C C . ILE A 1 205 ? -7.112 -4.078 24.312 1.00 95.62 205 ILE A C 1
ATOM 1603 O O . ILE A 1 205 ? -7.038 -3.405 23.282 1.00 95.62 205 ILE A O 1
ATOM 1607 N N . LEU A 1 206 ? -6.092 -4.157 25.172 1.00 96.56 206 LEU A N 1
ATOM 1608 C CA . LEU A 1 206 ? -4.795 -3.530 24.901 1.00 96.56 206 LEU A CA 1
ATOM 1609 C C . LEU A 1 206 ? -4.105 -4.164 23.685 1.00 96.56 206 LEU A C 1
ATOM 1611 O O . LEU A 1 206 ? -3.584 -3.430 22.844 1.00 96.56 206 LEU A O 1
ATOM 1615 N N . ASP A 1 207 ? -4.166 -5.490 23.547 1.00 96.75 207 ASP A N 1
ATOM 1616 C CA . ASP A 1 207 ? -3.639 -6.196 22.375 1.00 96.75 207 ASP A CA 1
ATOM 1617 C C . ASP A 1 207 ? -4.382 -5.784 21.089 1.00 96.75 207 ASP A C 1
ATOM 1619 O O . ASP A 1 207 ? -3.749 -5.467 20.076 1.00 96.75 207 ASP A O 1
ATOM 1623 N N . GLU A 1 208 ? -5.717 -5.672 21.130 1.00 97.81 208 GLU A N 1
ATOM 1624 C CA . GLU A 1 208 ? -6.505 -5.175 19.993 1.00 97.81 208 GLU A CA 1
ATOM 1625 C C . GLU A 1 208 ? -6.136 -3.727 19.613 1.00 97.81 208 GLU A C 1
ATOM 1627 O O . GLU A 1 208 ? -6.021 -3.408 18.422 1.00 97.81 208 GLU A O 1
ATOM 1632 N N . PHE A 1 209 ? -5.893 -2.844 20.592 1.00 98.31 209 PHE A N 1
ATOM 1633 C CA . PHE A 1 209 ? -5.398 -1.489 20.323 1.00 98.31 209 PHE A CA 1
ATOM 1634 C C . PHE A 1 209 ? -3.997 -1.492 19.705 1.00 98.31 209 PHE A C 1
ATOM 1636 O O . PHE A 1 209 ? -3.754 -0.730 18.766 1.00 98.31 209 PHE A O 1
ATOM 1643 N N . ALA A 1 210 ? -3.086 -2.351 20.169 1.00 97.38 210 ALA A N 1
ATOM 1644 C CA . ALA A 1 210 ? -1.746 -2.465 19.597 1.00 97.38 210 ALA A CA 1
ATOM 1645 C C . ALA A 1 210 ? -1.796 -2.880 18.114 1.00 97.38 210 ALA A C 1
ATOM 1647 O O . ALA A 1 210 ? -1.107 -2.295 17.266 1.00 97.38 210 ALA A O 1
ATOM 1648 N N . VAL A 1 211 ? -2.669 -3.835 17.773 1.00 97.56 211 VAL A N 1
ATOM 1649 C CA . VAL A 1 211 ? -2.917 -4.258 16.385 1.00 97.56 211 VAL A CA 1
ATOM 1650 C C . VAL A 1 211 ? -3.541 -3.128 15.565 1.00 97.56 211 VAL A C 1
ATOM 1652 O O . VAL A 1 211 ? -3.086 -2.860 14.449 1.00 97.56 211 VAL A O 1
ATOM 1655 N N . LEU A 1 212 ? -4.525 -2.409 16.117 1.00 98.31 212 LEU A N 1
ATOM 1656 C CA . LEU A 1 212 ? -5.131 -1.247 15.462 1.00 98.31 212 LEU A CA 1
ATOM 1657 C C . LEU A 1 212 ? -4.094 -0.153 15.165 1.00 98.31 212 LEU A C 1
ATOM 1659 O O . LEU A 1 212 ? -4.089 0.399 14.065 1.00 98.31 212 LEU A O 1
ATOM 1663 N N . CYS A 1 213 ? -3.195 0.150 16.105 1.00 97.56 213 CYS A N 1
ATOM 1664 C CA . CYS A 1 213 ? -2.124 1.123 15.900 1.00 97.56 213 CYS A CA 1
ATOM 1665 C C . CYS A 1 213 ? -1.202 0.702 14.753 1.00 97.56 213 CYS A C 1
ATOM 1667 O O . CYS A 1 213 ? -0.963 1.499 13.846 1.00 97.56 213 CYS A O 1
ATOM 1669 N N . ARG A 1 214 ? -0.749 -0.557 14.720 1.00 96.75 214 ARG A N 1
ATOM 1670 C CA . ARG A 1 214 ? 0.056 -1.078 13.601 1.00 96.75 214 ARG A CA 1
ATOM 1671 C C . ARG A 1 214 ? -0.651 -0.903 12.260 1.00 96.75 214 ARG A C 1
ATOM 1673 O O . ARG A 1 214 ? -0.042 -0.450 11.293 1.00 96.75 214 ARG A O 1
ATOM 1680 N N . ASP A 1 215 ? -1.923 -1.270 12.209 1.00 97.88 215 ASP A N 1
ATOM 1681 C CA . ASP A 1 215 ? -2.750 -1.212 11.010 1.00 97.88 215 ASP A CA 1
ATOM 1682 C C . ASP A 1 215 ? -2.940 0.229 10.504 1.00 97.88 215 ASP A C 1
ATOM 1684 O O . ASP A 1 215 ? -2.800 0.500 9.307 1.00 97.88 215 ASP A O 1
ATOM 1688 N N . LEU A 1 216 ? -3.182 1.176 11.416 1.00 97.56 216 LEU A N 1
ATOM 1689 C CA . LEU A 1 216 ? -3.252 2.605 11.101 1.00 97.56 216 LEU A CA 1
ATOM 1690 C C . LEU A 1 216 ? -1.912 3.124 10.580 1.00 97.56 216 LEU A C 1
ATOM 1692 O O . LEU A 1 216 ? -1.886 3.815 9.566 1.00 97.56 216 LEU A O 1
ATOM 1696 N N . TYR A 1 217 ? -0.796 2.747 11.204 1.00 95.69 217 TYR A N 1
ATOM 1697 C CA . TYR A 1 217 ? 0.543 3.156 10.773 1.00 95.69 217 TYR A CA 1
ATOM 1698 C C . TYR A 1 217 ? 1.012 2.482 9.477 1.00 95.69 217 TYR A C 1
ATOM 1700 O O . TYR A 1 217 ? 1.885 3.016 8.795 1.00 95.69 217 TYR A O 1
ATOM 1708 N N . ALA A 1 218 ? 0.417 1.355 9.083 1.00 95.38 218 ALA A N 1
ATOM 1709 C CA . ALA A 1 218 ? 0.626 0.776 7.759 1.00 95.38 218 ALA A CA 1
ATOM 1710 C C . ALA A 1 218 ? -0.114 1.564 6.663 1.00 95.38 218 ALA A C 1
ATOM 1712 O O . ALA A 1 218 ? 0.371 1.643 5.537 1.00 95.38 218 ALA A O 1
ATOM 1713 N N . PHE A 1 219 ? -1.269 2.161 6.979 1.00 97.38 219 PHE A N 1
ATOM 1714 C CA . PHE A 1 219 ? -2.153 2.813 6.006 1.00 97.38 219 PHE A CA 1
ATOM 1715 C C . PHE A 1 219 ? -1.999 4.344 5.937 1.00 97.38 219 PHE A C 1
ATOM 1717 O O . PHE A 1 219 ? -1.864 4.908 4.848 1.00 97.38 219 PHE A O 1
ATOM 1724 N N . TYR A 1 220 ? -1.991 5.037 7.079 1.00 96.38 220 TYR A N 1
ATOM 1725 C CA . TYR A 1 220 ? -2.018 6.503 7.165 1.00 96.38 220 TYR A CA 1
ATOM 1726 C C . TYR A 1 220 ? -0.854 7.201 6.466 1.00 96.38 220 TYR A C 1
ATOM 1728 O O . TYR A 1 220 ? -1.121 8.188 5.782 1.00 96.38 220 TYR A O 1
ATOM 1736 N N . PRO A 1 221 ? 0.401 6.720 6.527 1.00 93.81 221 PRO A N 1
ATOM 1737 C CA . PRO A 1 221 ? 1.476 7.351 5.769 1.00 93.81 221 PRO A CA 1
ATOM 1738 C C . PRO A 1 221 ? 1.204 7.413 4.262 1.00 93.81 221 PRO A C 1
ATOM 1740 O O . PRO A 1 221 ? 1.514 8.414 3.614 1.00 93.81 221 PRO A O 1
ATOM 1743 N N . MET A 1 222 ? 0.581 6.371 3.699 1.00 94.94 222 MET A N 1
ATOM 1744 C CA . MET A 1 222 ? 0.202 6.377 2.287 1.00 94.94 222 MET A CA 1
ATOM 1745 C C . MET A 1 222 ? -0.996 7.278 2.031 1.00 94.94 222 MET A C 1
ATOM 1747 O O . MET A 1 222 ? -0.997 8.013 1.046 1.00 94.94 222 MET A O 1
ATOM 1751 N N . LEU A 1 223 ? -1.985 7.260 2.930 1.00 96.00 223 LEU A N 1
ATOM 1752 C CA . LEU A 1 223 ? -3.150 8.131 2.836 1.00 96.00 223 LEU A CA 1
ATOM 1753 C C . LEU A 1 223 ? -2.746 9.609 2.845 1.00 96.00 223 LEU A C 1
ATOM 1755 O O . LEU A 1 223 ? -3.175 10.354 1.973 1.00 96.00 223 LEU A O 1
ATOM 1759 N N . ILE A 1 224 ? -1.889 10.022 3.782 1.00 94.25 224 ILE A N 1
ATOM 1760 C CA . ILE A 1 224 ? -1.386 11.399 3.893 1.00 94.25 224 ILE A CA 1
ATOM 1761 C C . ILE A 1 224 ? -0.729 11.818 2.577 1.00 94.25 224 ILE A C 1
ATOM 1763 O O . ILE A 1 224 ? -1.097 12.834 1.992 1.00 94.25 224 ILE A O 1
ATOM 1767 N N . ARG A 1 225 ? 0.180 10.988 2.053 1.00 92.62 225 ARG A N 1
ATOM 1768 C CA . ARG A 1 225 ? 0.884 11.269 0.798 1.00 92.62 225 ARG A CA 1
ATOM 1769 C C . ARG A 1 225 ? -0.060 11.352 -0.404 1.00 92.62 225 ARG A C 1
ATOM 1771 O O . ARG A 1 225 ? 0.138 12.195 -1.277 1.00 92.62 225 ARG A O 1
ATOM 1778 N N . TYR A 1 226 ? -1.074 10.492 -0.450 1.00 93.31 226 TYR A N 1
ATOM 1779 C CA . TYR A 1 226 ? -2.085 10.488 -1.502 1.00 93.31 226 TYR A CA 1
ATOM 1780 C C . TYR A 1 226 ? -2.986 11.730 -1.441 1.00 93.31 226 TYR A C 1
ATOM 1782 O O . TYR A 1 226 ? -3.249 12.358 -2.468 1.00 93.31 226 TYR A O 1
ATOM 1790 N N . VAL A 1 227 ? -3.415 12.122 -0.238 1.00 93.19 227 VAL A N 1
ATOM 1791 C CA . VAL A 1 227 ? -4.186 13.349 0.004 1.00 93.19 227 VAL A CA 1
ATOM 1792 C C . VAL A 1 227 ? -3.374 14.574 -0.407 1.00 93.19 227 VAL A C 1
ATOM 1794 O O . VAL A 1 227 ? -3.891 15.419 -1.133 1.00 93.19 227 VAL A O 1
ATOM 1797 N N . ASP A 1 228 ? -2.100 14.659 -0.021 1.00 91.62 228 ASP A N 1
ATOM 1798 C CA . ASP A 1 228 ? -1.227 15.781 -0.386 1.00 91.62 228 ASP A CA 1
ATOM 1799 C C . ASP A 1 228 ? -1.099 15.942 -1.906 1.00 91.62 228 ASP A C 1
ATOM 1801 O O . ASP A 1 228 ? -1.162 17.064 -2.416 1.00 91.62 228 ASP A O 1
ATOM 1805 N N . ASN A 1 229 ? -0.991 14.828 -2.638 1.00 91.06 229 ASN A N 1
ATOM 1806 C CA . ASN A 1 229 ? -0.906 14.830 -4.099 1.00 91.06 229 ASN A CA 1
ATOM 1807 C C . ASN A 1 229 ? -2.193 15.353 -4.765 1.00 91.06 229 ASN A C 1
ATOM 1809 O O . ASN A 1 229 ? -2.147 16.070 -5.763 1.00 91.06 229 ASN A O 1
ATOM 1813 N N . ASN A 1 230 ? -3.354 15.031 -4.189 1.00 90.94 230 ASN A N 1
ATOM 1814 C CA . ASN A 1 230 ? -4.660 15.342 -4.772 1.00 90.94 230 ASN A CA 1
ATOM 1815 C C . ASN A 1 230 ? -5.310 16.620 -4.219 1.00 90.94 230 ASN A C 1
ATOM 1817 O O . ASN A 1 230 ? -6.249 17.148 -4.820 1.00 90.94 230 ASN A O 1
ATOM 1821 N N . ARG A 1 231 ? -4.781 17.175 -3.121 1.00 91.12 231 ARG A N 1
ATOM 1822 C CA . ARG A 1 231 ? -5.340 18.323 -2.391 1.00 91.12 231 ARG A CA 1
ATOM 1823 C C . ARG A 1 231 ? -5.680 19.501 -3.294 1.00 91.12 231 ARG A C 1
ATOM 1825 O O . ARG A 1 231 ? -6.753 20.085 -3.180 1.00 91.12 231 ARG A O 1
ATOM 1832 N N . SER A 1 232 ? -4.764 19.874 -4.188 1.00 90.44 232 SER A N 1
ATOM 1833 C CA . SER A 1 232 ? -4.969 21.033 -5.065 1.00 90.44 232 SER A CA 1
ATOM 1834 C C . SER A 1 232 ? -6.129 20.833 -6.048 1.00 90.44 232 SER A C 1
ATOM 1836 O O . SER A 1 232 ? -6.809 21.802 -6.389 1.00 90.44 232 SER A O 1
ATOM 1838 N N . ASN A 1 233 ? -6.379 19.589 -6.467 1.00 89.69 233 ASN A N 1
ATOM 1839 C CA . ASN A 1 233 ? -7.479 19.236 -7.356 1.00 89.69 233 ASN A CA 1
ATOM 1840 C C . ASN A 1 233 ? -8.804 19.225 -6.597 1.00 89.69 233 ASN A C 1
ATOM 1842 O O . ASN A 1 233 ? -9.745 19.866 -7.056 1.00 89.69 233 ASN A O 1
ATOM 1846 N N . TRP A 1 234 ? -8.856 18.603 -5.417 1.00 92.38 234 TRP A N 1
ATOM 1847 C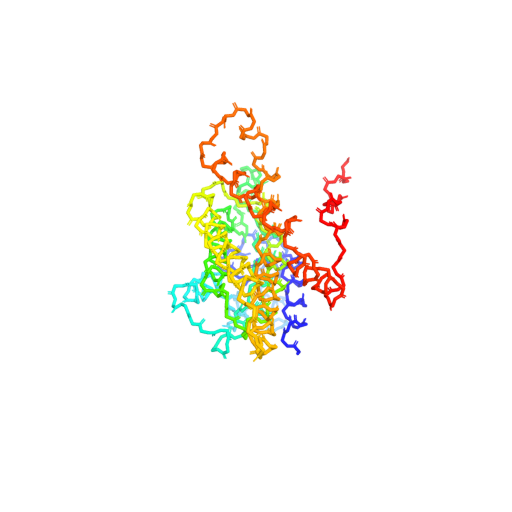 CA . TRP A 1 234 ? -10.070 18.556 -4.590 1.00 92.38 234 TRP A CA 1
ATOM 1848 C C . TRP A 1 234 ? -10.521 19.942 -4.115 1.00 92.38 234 TRP A C 1
ATOM 1850 O O . TRP A 1 234 ? -11.711 20.235 -4.096 1.00 92.38 234 TRP A O 1
ATOM 1860 N N . LEU A 1 235 ? -9.582 20.853 -3.833 1.00 90.06 235 LEU A N 1
ATOM 1861 C CA . LEU A 1 235 ? -9.916 22.245 -3.502 1.00 90.06 235 LEU A CA 1
ATOM 1862 C C . LEU A 1 235 ? -10.509 23.025 -4.686 1.00 90.06 235 LEU A C 1
ATOM 1864 O O . LEU A 1 235 ? -11.266 23.970 -4.479 1.00 90.06 235 LEU A O 1
ATOM 1868 N N . LYS A 1 236 ? -10.155 22.666 -5.926 1.00 92.69 236 LYS A N 1
ATOM 1869 C CA . LYS A 1 236 ? -10.697 23.299 -7.143 1.00 92.69 236 LYS A CA 1
ATOM 1870 C C . LYS A 1 236 ? -12.000 22.650 -7.602 1.00 92.69 236 LYS A C 1
ATOM 1872 O O . LYS A 1 236 ? -12.848 23.326 -8.178 1.00 92.69 236 LYS A O 1
ATOM 1877 N N . LYS A 1 237 ? -12.119 21.339 -7.408 1.00 89.94 237 LYS A N 1
ATOM 1878 C CA . LYS A 1 237 ? -13.256 20.507 -7.792 1.00 89.94 237 LYS A CA 1
ATOM 1879 C C . LYS A 1 237 ? -13.610 19.630 -6.592 1.00 89.94 237 LYS A C 1
ATOM 1881 O O . LYS A 1 237 ? -12.993 18.576 -6.442 1.00 89.94 237 LYS A O 1
ATOM 1886 N N . PRO A 1 238 ? -14.554 20.085 -5.749 1.00 84.50 238 PRO A N 1
ATOM 1887 C CA . PRO A 1 238 ? -15.017 19.309 -4.611 1.00 84.50 238 PRO A CA 1
ATOM 1888 C C . PRO A 1 238 ? -15.467 17.921 -5.053 1.00 84.50 238 PRO A C 1
ATOM 1890 O O . PRO A 1 238 ? -16.117 17.771 -6.091 1.00 84.50 238 PRO A O 1
ATOM 1893 N N . ASP A 1 239 ? -15.097 16.926 -4.263 1.00 88.19 239 ASP A N 1
ATOM 1894 C CA . ASP A 1 239 ? -15.306 15.519 -4.556 1.00 88.19 239 ASP A CA 1
ATOM 1895 C C . ASP A 1 239 ? -15.929 14.850 -3.327 1.00 88.19 239 ASP A C 1
ATOM 1897 O O . ASP A 1 239 ? -15.365 14.912 -2.233 1.00 88.19 239 ASP A O 1
ATOM 1901 N N . ALA A 1 240 ? -17.104 14.240 -3.498 1.00 93.38 240 ALA A N 1
ATOM 1902 C CA . ALA A 1 240 ? -17.864 13.667 -2.385 1.00 93.38 240 ALA A CA 1
ATOM 1903 C C . ALA A 1 240 ? -17.111 12.513 -1.701 1.00 93.38 240 ALA A C 1
ATOM 1905 O O . ALA A 1 240 ? -17.182 12.369 -0.482 1.00 93.38 240 ALA A O 1
ATOM 1906 N N . ASP A 1 241 ? -16.347 11.736 -2.476 1.00 94.56 241 ASP A N 1
ATOM 1907 C CA . ASP A 1 241 ? -15.511 10.656 -1.955 1.00 94.56 241 ASP A CA 1
ATOM 1908 C C . ASP A 1 241 ? -14.399 11.238 -1.045 1.00 94.56 241 ASP A C 1
ATOM 1910 O O . ASP A 1 241 ? -14.106 10.692 0.023 1.00 94.56 241 ASP A O 1
ATOM 1914 N N . SER A 1 242 ? -13.822 12.395 -1.399 1.00 93.94 242 SER A N 1
ATOM 1915 C CA . SER A 1 242 ? -12.851 13.103 -0.552 1.00 93.94 242 SER A CA 1
ATOM 1916 C C . SER A 1 242 ? -13.464 13.650 0.746 1.00 93.94 242 SER A C 1
ATOM 1918 O O . SER A 1 242 ? -12.840 13.538 1.804 1.00 93.94 242 SER A O 1
ATOM 1920 N N . ASP A 1 243 ? -14.694 14.170 0.710 1.00 93.75 243 ASP A N 1
ATOM 1921 C CA . ASP A 1 243 ? -15.394 14.650 1.911 1.00 93.75 243 ASP A CA 1
ATOM 1922 C C . ASP A 1 243 ? -15.672 13.498 2.889 1.00 93.75 243 ASP A C 1
ATOM 1924 O O . ASP A 1 243 ? -15.410 13.609 4.094 1.00 93.75 243 ASP A O 1
ATOM 1928 N N . ASP A 1 244 ? -16.136 12.358 2.371 1.00 95.50 244 ASP A N 1
ATOM 1929 C CA . ASP A 1 244 ? -16.351 11.149 3.166 1.00 95.50 244 ASP A CA 1
ATOM 1930 C C . ASP A 1 244 ? -15.046 10.614 3.765 1.00 95.50 244 ASP A C 1
ATOM 1932 O O . ASP A 1 244 ? -15.017 10.224 4.938 1.00 95.50 244 ASP A O 1
ATOM 1936 N N . LEU A 1 245 ? -13.947 10.656 3.006 1.00 96.81 245 LEU A N 1
ATOM 1937 C CA . LEU A 1 245 ? -12.617 10.319 3.505 1.00 96.81 245 LEU A CA 1
ATOM 1938 C C . LEU A 1 245 ? -12.243 11.178 4.725 1.00 96.81 245 LEU A C 1
ATOM 1940 O O . LEU A 1 245 ? -11.897 10.630 5.775 1.00 96.81 245 LEU A O 1
ATOM 1944 N N . PHE A 1 246 ? -12.337 12.508 4.623 1.00 96.19 246 PHE A N 1
ATOM 1945 C CA . PHE A 1 246 ? -11.989 13.408 5.730 1.00 96.19 246 PHE A CA 1
ATOM 1946 C C . PHE A 1 246 ? -12.893 13.216 6.949 1.00 96.19 246 PHE A C 1
ATOM 1948 O O . PHE A 1 246 ? -12.403 13.228 8.082 1.00 96.19 246 PHE A O 1
ATOM 1955 N N . ARG A 1 247 ? -14.192 12.983 6.734 1.00 97.75 247 ARG A N 1
ATOM 1956 C CA . ARG A 1 247 ? -15.136 12.680 7.814 1.00 97.75 247 ARG A CA 1
ATOM 1957 C C . ARG A 1 247 ? -14.737 11.414 8.571 1.00 97.75 247 ARG A C 1
ATOM 1959 O O . ARG A 1 247 ? -14.680 11.435 9.798 1.00 97.75 247 ARG A O 1
ATOM 1966 N N . MET A 1 248 ? -14.394 10.337 7.865 1.00 98.44 248 MET A N 1
ATOM 1967 C CA . MET A 1 248 ? -13.940 9.095 8.499 1.00 98.44 248 MET A CA 1
ATOM 1968 C C . MET A 1 248 ? -12.625 9.265 9.268 1.00 98.44 248 MET A C 1
ATOM 1970 O O . MET A 1 248 ? -12.503 8.744 10.377 1.00 98.44 248 MET A O 1
ATOM 1974 N N . VAL A 1 249 ? -11.656 10.011 8.720 1.00 98.31 249 VAL A N 1
ATOM 1975 C CA . VAL A 1 249 ? -10.405 10.327 9.435 1.00 98.31 249 VAL A CA 1
ATOM 1976 C C . VAL A 1 249 ? -10.708 11.081 10.734 1.00 98.31 249 VAL A C 1
ATOM 1978 O O . VAL A 1 249 ? -10.156 10.742 11.782 1.00 98.31 249 VAL A O 1
ATOM 1981 N N . ALA A 1 250 ? -11.615 12.062 10.692 1.00 98.38 250 ALA A N 1
ATOM 1982 C CA . ALA A 1 250 ? -12.029 12.811 11.876 1.00 98.38 250 ALA A CA 1
ATOM 1983 C C . ALA A 1 250 ? -12.729 11.922 12.918 1.00 98.38 250 ALA A C 1
ATOM 1985 O O . ALA A 1 250 ? -12.457 12.051 14.110 1.00 98.38 250 ALA A O 1
ATOM 1986 N N . GLU A 1 251 ? -13.584 10.988 12.492 1.00 98.44 251 GLU A N 1
ATOM 1987 C CA . GLU A 1 251 ? -14.230 10.019 13.388 1.00 98.44 251 GLU A CA 1
ATOM 1988 C C . GLU A 1 251 ? -13.193 9.150 14.125 1.00 98.44 251 GLU A C 1
ATOM 1990 O O . GLU A 1 251 ? -13.245 9.048 15.352 1.00 98.44 251 GLU A O 1
ATOM 1995 N N . VAL A 1 252 ? -12.199 8.593 13.415 1.00 98.56 252 VAL A N 1
ATOM 1996 C CA . VAL A 1 252 ? -11.108 7.817 14.044 1.00 98.56 252 VAL A CA 1
ATOM 1997 C C . VAL A 1 252 ? -10.283 8.685 14.995 1.00 98.56 252 VAL A C 1
ATOM 1999 O O . VAL A 1 252 ? -9.951 8.250 16.098 1.00 98.56 252 VAL A O 1
ATOM 2002 N N . PHE A 1 253 ? -9.992 9.930 14.610 1.00 98.19 253 PHE A N 1
ATOM 2003 C CA . PHE A 1 253 ? -9.269 10.871 15.463 1.00 98.19 253 PHE A CA 1
ATOM 2004 C C . PHE A 1 253 ? -10.025 11.176 16.765 1.00 98.19 253 PHE A C 1
ATOM 2006 O O . PHE A 1 253 ? -9.428 11.190 17.838 1.00 98.19 253 PHE A O 1
ATOM 2013 N N . ILE A 1 254 ? -11.348 11.357 16.704 1.00 98.44 254 ILE A N 1
ATOM 2014 C CA . ILE A 1 254 ? -12.184 11.579 17.894 1.00 98.44 254 ILE A CA 1
ATOM 2015 C C . ILE A 1 254 ? -12.155 10.360 18.826 1.00 98.44 254 ILE A C 1
ATOM 2017 O O . ILE A 1 254 ? -12.067 10.535 20.044 1.00 98.44 254 ILE A O 1
ATOM 2021 N N . LEU A 1 255 ? -12.214 9.140 18.279 1.00 98.50 255 LEU A N 1
ATOM 2022 C CA . LEU A 1 255 ? -12.100 7.901 19.059 1.00 98.50 255 LEU A CA 1
ATOM 2023 C C . LEU A 1 255 ? -10.750 7.822 19.780 1.00 98.50 255 LEU A C 1
ATOM 2025 O O . LEU A 1 255 ? -10.714 7.594 20.990 1.00 98.50 255 LEU A O 1
ATOM 2029 N N . TRP A 1 256 ? -9.660 8.109 19.064 1.00 98.44 256 TRP A N 1
ATOM 2030 C CA . TRP A 1 256 ? -8.318 8.206 19.637 1.00 98.44 256 TRP A CA 1
ATOM 2031 C C . TRP A 1 256 ? -8.237 9.265 20.741 1.00 98.44 256 TRP A C 1
ATOM 2033 O O . TRP A 1 256 ? -7.768 8.977 21.837 1.00 98.44 256 TRP A O 1
ATOM 2043 N N . CYS A 1 257 ? -8.773 10.471 20.532 1.00 97.62 257 CYS A N 1
ATOM 2044 C CA . CYS A 1 257 ? -8.756 11.514 21.560 1.00 97.62 257 CYS A CA 1
ATOM 2045 C C . CYS A 1 257 ? -9.475 11.099 22.855 1.00 97.62 257 CYS A C 1
ATOM 2047 O O . CYS A 1 257 ? -9.026 11.480 23.944 1.00 97.62 257 CYS A O 1
ATOM 2049 N N . LYS A 1 258 ? -10.578 10.350 22.744 1.00 96.62 258 LYS A N 1
ATOM 2050 C CA . LYS A 1 258 ? -11.415 9.934 23.879 1.00 96.62 258 LYS A CA 1
ATOM 2051 C C . LYS A 1 258 ? -10.846 8.738 24.643 1.00 96.62 258 LYS A C 1
ATOM 2053 O O . LYS A 1 258 ? -10.900 8.747 25.870 1.00 96.62 258 LYS A O 1
ATOM 2058 N N . SER A 1 259 ? -10.279 7.751 23.953 1.00 97.75 259 SER A N 1
ATOM 2059 C CA . SER A 1 259 ? -9.736 6.547 24.591 1.00 97.75 259 SER A CA 1
ATOM 2060 C C . SER A 1 259 ? -8.331 6.785 25.155 1.00 97.75 259 SER A C 1
ATOM 2062 O O . SER A 1 259 ? -7.402 7.181 24.448 1.00 97.75 259 SER A O 1
ATOM 2064 N N . HIS A 1 260 ? -8.152 6.539 26.456 1.00 96.00 260 HIS A N 1
ATOM 2065 C CA . HIS A 1 260 ? -6.831 6.600 27.086 1.00 96.00 260 HIS A CA 1
ATOM 2066 C C . HIS A 1 260 ? -5.930 5.456 26.603 1.00 96.00 260 HIS A C 1
ATOM 2068 O O . HIS A 1 260 ? -4.760 5.691 26.300 1.00 96.00 260 HIS A O 1
ATOM 2074 N N . ASN A 1 261 ? -6.480 4.243 26.498 1.00 97.44 261 ASN A N 1
ATOM 2075 C CA . ASN A 1 261 ? -5.741 3.066 26.051 1.00 97.44 261 ASN A CA 1
ATOM 2076 C C . ASN A 1 261 ? -5.278 3.220 24.603 1.00 97.44 261 ASN A C 1
ATOM 2078 O O . ASN A 1 261 ? -4.112 2.975 24.314 1.00 97.44 261 ASN A O 1
ATOM 2082 N N . PHE A 1 262 ? -6.128 3.761 23.727 1.00 98.38 262 PHE A N 1
ATOM 2083 C CA . PHE A 1 262 ? -5.748 4.001 22.339 1.00 98.38 262 PHE A CA 1
ATOM 2084 C C . PHE A 1 262 ? -4.571 4.983 22.216 1.00 98.38 262 PHE A C 1
ATOM 2086 O O . PHE A 1 262 ? -3.602 4.710 21.512 1.00 98.38 262 PHE A O 1
ATOM 2093 N N . LYS A 1 263 ? -4.597 6.107 22.948 1.00 98.12 263 LYS A N 1
ATOM 2094 C CA . LYS A 1 263 ? -3.463 7.053 22.990 1.00 98.12 263 LYS A CA 1
ATOM 2095 C C . LYS A 1 263 ? -2.189 6.414 23.525 1.00 98.12 263 LYS A C 1
ATOM 2097 O O . LYS A 1 263 ? -1.106 6.678 23.012 1.00 98.12 263 LYS A O 1
ATOM 2102 N N . ARG A 1 264 ? -2.317 5.596 24.569 1.00 97.62 264 ARG A N 1
ATOM 2103 C CA . ARG A 1 264 ? -1.181 4.909 25.179 1.00 97.62 264 ARG A CA 1
ATOM 2104 C C . ARG A 1 264 ? -0.540 3.926 24.203 1.00 97.62 264 ARG A C 1
ATOM 2106 O O . ARG A 1 264 ? 0.675 3.969 24.037 1.00 97.62 264 ARG A O 1
ATOM 2113 N N . GLU A 1 265 ? -1.333 3.083 23.548 1.00 97.69 265 GLU A N 1
ATOM 2114 C CA . GLU A 1 265 ? -0.801 2.096 22.604 1.00 97.69 265 GLU A CA 1
ATOM 2115 C C . GLU A 1 265 ? -0.239 2.740 21.337 1.00 97.69 265 GLU A C 1
ATOM 2117 O O . GLU A 1 265 ? 0.774 2.285 20.810 1.00 97.69 265 GLU A O 1
ATOM 2122 N N . GLU A 1 266 ? -0.801 3.868 20.902 1.00 96.69 266 GLU A N 1
ATOM 2123 C CA . GLU A 1 266 ? -0.219 4.673 19.829 1.00 96.69 266 GLU A CA 1
ATOM 2124 C C . GLU A 1 266 ? 1.177 5.185 20.212 1.00 96.69 266 GLU A C 1
ATOM 2126 O O . GLU A 1 266 ? 2.142 4.982 19.470 1.00 96.69 266 GLU A O 1
ATOM 2131 N N . GLN A 1 267 ? 1.317 5.746 21.415 1.00 95.62 267 GLN A N 1
ATOM 2132 C CA . GLN A 1 267 ? 2.600 6.223 21.919 1.00 95.62 267 GLN A CA 1
ATOM 2133 C C . GLN A 1 267 ? 3.615 5.080 22.085 1.00 95.62 267 GLN A C 1
ATOM 2135 O O . GLN A 1 267 ? 4.794 5.258 21.756 1.00 95.62 267 GLN A O 1
ATOM 2140 N N . ASN A 1 268 ? 3.171 3.911 22.563 1.00 96.00 268 ASN A N 1
ATOM 2141 C CA . ASN A 1 268 ? 3.995 2.703 22.644 1.00 96.00 268 ASN A CA 1
ATOM 2142 C C . ASN A 1 268 ? 4.487 2.292 21.253 1.00 96.00 268 ASN A C 1
ATOM 2144 O O . ASN A 1 268 ? 5.680 2.046 21.072 1.00 96.00 268 ASN A O 1
ATOM 2148 N N . PHE A 1 269 ? 3.589 2.265 20.266 1.00 94.69 269 PHE A N 1
ATOM 2149 C CA . PHE A 1 269 ? 3.910 1.886 18.896 1.00 94.69 269 PHE A CA 1
ATOM 2150 C C . PHE A 1 269 ? 4.958 2.820 18.275 1.00 94.69 269 PHE A C 1
ATOM 2152 O O . PHE A 1 269 ? 5.922 2.343 17.669 1.00 94.69 269 PHE A O 1
ATOM 2159 N N . VAL A 1 270 ? 4.812 4.135 18.470 1.00 93.06 270 VAL A N 1
ATOM 2160 C CA . VAL A 1 270 ? 5.770 5.150 17.998 1.00 93.06 270 VAL A CA 1
ATOM 2161 C C . VAL A 1 270 ? 7.152 4.945 18.613 1.00 93.06 270 VAL A C 1
ATOM 2163 O O . VAL A 1 270 ? 8.146 4.961 17.888 1.00 93.06 270 VAL A O 1
ATOM 2166 N N . ILE A 1 271 ? 7.225 4.722 19.929 1.00 92.25 271 ILE A N 1
ATOM 2167 C CA . ILE A 1 271 ? 8.498 4.534 20.643 1.00 92.25 271 ILE A CA 1
ATOM 2168 C C . ILE A 1 271 ? 9.180 3.238 20.202 1.00 92.25 271 ILE A C 1
ATOM 2170 O O . ILE A 1 271 ? 10.359 3.252 19.859 1.00 92.25 271 ILE A O 1
ATOM 2174 N N . GLN A 1 272 ? 8.446 2.124 20.172 1.00 90.19 272 GLN A N 1
ATOM 2175 C CA . GLN A 1 272 ? 8.995 0.806 19.829 1.00 90.19 272 GLN A CA 1
ATOM 2176 C C . GLN A 1 272 ? 9.523 0.722 18.395 1.00 90.19 272 GLN A C 1
ATOM 2178 O O . GLN A 1 272 ? 10.402 -0.088 18.110 1.00 90.19 272 GLN A O 1
ATOM 2183 N N . ASN A 1 273 ? 8.964 1.520 17.485 1.00 87.56 273 ASN A N 1
ATOM 2184 C CA . ASN A 1 273 ? 9.349 1.526 16.077 1.00 87.56 273 ASN A CA 1
ATOM 2185 C C . ASN A 1 273 ? 10.164 2.768 15.687 1.00 87.56 273 ASN A C 1
ATOM 2187 O O . ASN A 1 273 ? 10.371 2.986 14.495 1.00 87.56 273 ASN A O 1
ATOM 2191 N N . GLU A 1 274 ? 10.613 3.562 16.667 1.00 87.75 274 GLU A N 1
ATOM 2192 C CA . GLU A 1 274 ? 11.452 4.754 16.471 1.00 87.75 274 GLU A CA 1
ATOM 2193 C C . GLU A 1 274 ? 10.883 5.717 15.411 1.00 87.75 274 GLU A C 1
ATOM 2195 O O . GLU A 1 274 ? 11.599 6.292 14.586 1.00 87.75 274 GLU A O 1
ATOM 2200 N N . ILE A 1 275 ? 9.558 5.878 15.406 1.00 82.12 275 ILE A N 1
ATOM 2201 C CA . ILE A 1 275 ? 8.871 6.624 14.356 1.00 82.12 275 ILE A CA 1
ATOM 2202 C C . ILE A 1 275 ? 9.086 8.123 14.557 1.00 82.12 275 ILE A C 1
ATOM 2204 O O . ILE A 1 275 ? 8.652 8.719 15.543 1.00 82.12 275 ILE A O 1
ATOM 2208 N N . ASN A 1 276 ? 9.707 8.764 13.569 1.00 77.12 276 ASN A N 1
ATOM 2209 C CA . ASN A 1 276 ? 9.838 10.212 13.542 1.00 77.12 276 ASN A CA 1
ATOM 2210 C C . ASN A 1 276 ? 8.600 10.858 12.899 1.00 77.12 276 ASN A C 1
ATOM 2212 O O . ASN A 1 276 ? 8.553 11.068 11.686 1.00 77.12 276 ASN A O 1
ATOM 2216 N N . ASN A 1 277 ? 7.617 11.230 13.721 1.00 70.50 277 ASN A N 1
ATOM 2217 C CA . ASN A 1 277 ? 6.384 11.881 13.259 1.00 70.50 277 ASN A CA 1
ATOM 2218 C C . ASN A 1 277 ? 6.630 13.192 12.486 1.00 70.50 277 ASN A C 1
ATOM 2220 O O . ASN A 1 277 ? 5.859 13.541 11.593 1.00 70.50 277 ASN A O 1
ATOM 2224 N N . LEU A 1 278 ? 7.736 13.894 12.760 1.00 61.62 278 LEU A N 1
ATOM 2225 C CA . LEU A 1 278 ? 8.103 15.114 12.034 1.00 61.62 278 LEU A CA 1
ATOM 2226 C C . LEU A 1 278 ? 8.618 14.817 10.620 1.00 61.62 278 LEU A C 1
ATOM 2228 O O . LEU A 1 278 ? 8.410 15.632 9.723 1.00 61.62 278 LEU A O 1
ATOM 2232 N N . ALA A 1 279 ? 9.223 13.645 10.395 1.00 61.56 279 ALA A N 1
ATOM 2233 C CA . ALA A 1 279 ? 9.720 13.245 9.079 1.00 61.56 279 ALA A CA 1
ATOM 2234 C C . ALA A 1 279 ? 8.589 13.050 8.052 1.00 61.56 279 ALA A C 1
ATOM 2236 O O . ALA A 1 279 ? 8.810 13.260 6.860 1.00 61.56 279 ALA A O 1
ATOM 2237 N N . PHE A 1 280 ? 7.370 12.713 8.499 1.00 56.84 280 PHE A N 1
ATOM 2238 C CA . PHE A 1 280 ? 6.192 12.649 7.625 1.00 56.84 280 PHE A CA 1
ATOM 2239 C C . PHE A 1 280 ? 5.717 14.034 7.165 1.00 56.84 280 PHE A C 1
ATOM 2241 O O . PHE A 1 280 ? 5.222 14.163 6.048 1.00 56.84 280 PHE A O 1
ATOM 2248 N N . LEU A 1 281 ? 5.891 15.068 7.997 1.00 49.09 281 LEU A N 1
ATOM 2249 C CA . LEU A 1 281 ? 5.496 16.448 7.687 1.00 49.09 281 LEU A CA 1
ATOM 2250 C C . LEU A 1 281 ? 6.543 17.161 6.827 1.00 49.09 281 LEU A C 1
ATOM 2252 O O . LEU A 1 281 ? 6.209 17.929 5.925 1.00 49.09 281 LEU A O 1
ATOM 2256 N N . THR A 1 282 ? 7.823 16.886 7.074 1.00 48.34 282 THR A N 1
ATOM 2257 C CA . THR A 1 282 ? 8.928 17.367 6.246 1.00 48.34 282 THR A CA 1
ATOM 2258 C C . THR A 1 282 ? 9.146 16.395 5.094 1.00 48.34 282 THR A C 1
ATOM 2260 O O . THR A 1 282 ? 10.187 15.743 5.017 1.00 48.34 282 THR A O 1
ATOM 2263 N N . GLY A 1 283 ? 8.149 16.244 4.216 1.00 46.78 283 GLY A N 1
ATOM 2264 C CA . GLY A 1 283 ? 8.300 15.445 3.003 1.00 46.78 283 GLY A CA 1
ATOM 2265 C C . GLY A 1 283 ? 9.643 15.774 2.354 1.00 46.78 283 GLY A C 1
ATOM 2266 O O . GLY A 1 283 ? 9.923 16.949 2.137 1.00 46.78 283 GLY A O 1
ATOM 2267 N N . ASN A 1 284 ? 10.492 14.758 2.150 1.00 42.41 284 ASN A N 1
ATOM 2268 C CA . ASN A 1 284 ? 11.849 14.893 1.617 1.00 42.41 284 ASN A CA 1
ATOM 2269 C C . ASN A 1 284 ? 11.897 15.962 0.511 1.00 42.41 284 ASN A C 1
ATOM 2271 O O . ASN A 1 284 ? 11.552 15.695 -0.641 1.00 42.41 284 ASN A O 1
ATOM 2275 N N . ASN A 1 285 ? 12.334 17.170 0.878 1.00 33.50 285 ASN A N 1
ATOM 2276 C CA . ASN A 1 285 ? 12.532 18.323 0.003 1.00 33.50 285 ASN A CA 1
ATOM 2277 C C . ASN A 1 285 ? 13.798 18.108 -0.840 1.00 33.50 285 ASN A C 1
ATOM 2279 O O . ASN A 1 285 ? 14.731 18.905 -0.812 1.00 33.50 285 ASN A O 1
ATOM 2283 N N . LYS A 1 286 ? 13.853 17.002 -1.585 1.00 35.22 286 LYS A N 1
ATOM 2284 C CA . LYS A 1 286 ? 14.880 16.734 -2.601 1.00 35.22 286 LYS A CA 1
ATOM 2285 C C . LYS A 1 286 ? 14.316 16.814 -4.022 1.00 35.22 286 LYS A C 1
ATOM 2287 O O . LYS A 1 286 ? 14.838 16.176 -4.923 1.00 35.22 286 LYS A O 1
ATOM 2292 N N . SER A 1 287 ? 13.274 17.618 -4.241 1.00 32.62 287 SER A N 1
ATOM 2293 C CA . SER A 1 287 ? 12.742 17.903 -5.584 1.00 32.62 287 SER A CA 1
ATOM 2294 C C . SER A 1 287 ? 12.835 19.379 -5.985 1.00 32.62 287 SER A C 1
ATOM 2296 O O . SER A 1 287 ? 12.092 19.830 -6.852 1.00 32.62 287 SER A O 1
ATOM 2298 N N . LYS A 1 288 ? 13.744 20.149 -5.373 1.00 27.28 288 LYS A N 1
ATOM 2299 C CA . LYS A 1 288 ? 14.145 21.474 -5.870 1.00 27.28 288 LYS A CA 1
ATOM 2300 C C . LYS A 1 288 ? 15.654 21.665 -5.742 1.00 27.28 288 LYS A C 1
ATOM 2302 O O . LYS A 1 288 ? 16.135 22.408 -4.897 1.00 27.28 288 LYS A O 1
ATOM 2307 N N . MET A 1 289 ? 16.394 20.972 -6.599 1.00 30.66 289 MET A N 1
ATOM 2308 C CA . MET A 1 289 ? 17.611 21.539 -7.171 1.00 30.66 289 MET A CA 1
ATOM 2309 C C . MET A 1 289 ? 17.373 21.679 -8.672 1.00 30.66 289 MET A C 1
ATOM 2311 O O . MET A 1 289 ? 17.550 20.744 -9.448 1.00 30.66 289 MET A O 1
ATOM 2315 N N . SER A 1 290 ? 16.887 22.853 -9.048 1.00 30.08 290 SER A N 1
ATOM 2316 C CA . SER A 1 290 ? 17.060 23.465 -10.361 1.00 30.08 290 SER A CA 1
ATOM 2317 C C . SER A 1 290 ? 17.287 24.942 -10.099 1.00 30.08 290 SER A C 1
ATOM 2319 O O . SER A 1 290 ? 16.487 25.501 -9.311 1.00 30.08 290 SER A O 1
#

InterPro domains:
  IPR015925 Ryanodine/Inositol 1,4,5-trisphosphate receptor [PTHR46399] (1-290)

Sequence (290 aa):
QRPALGECLAALAGAIPVAFLEPSLNHNNPLSVFNTKSHRERAILGMPDTVEEMCSEMPHLDGLMKEINDLAESGARYTEMPHVIEVVLPMLCNYLSYWWERGTENVPENARPCCTQVTSEHLSVILGNILKIINNNLGIDEASWMKRIAVYAQPIISKAQPDLLKSHFIPTLEKLKKKAIKIVQEEEQLKADSKSDTQEAELLILDEFAVLCRDLYAFYPMLIRYVDNNRSNWLKKPDADSDDLFRMVAEVFILWCKSHNFKREEQNFVIQNEINNLAFLTGNNKSKMS

Radius of gyration: 22.77 Å; chains: 1; bounding box: 55×42×72 Å

Organism: Aquarana catesbeiana (NCBI:txid8400)

Foldseek 3Di:
DLLVQQVVLLVVLLPDQALLLCQVLRCLRCPDCLNVDDPVVCVVVVHDNGSCVVCVVPHHLVRLLVVLQCCLVVLDDCVVPVNNQRHSLLNSLSNLLNVQCQAPVNDDPVSDPGSDNRHLVSLQSSVQSLLSNLLSCQQPLPVLSLLCSLVSNVSRLLSHDLVCLVVGLLSSLVSLLVLLVVLLVLVVVLVVPPDPPCVVVVVVSLSSLLSSLSSCSSRVLSVLSNCVSCVVVCVVPPDVSVVSSVVSVVSSVVSCVPDPSNVVSNVVNCVVVVPDPVCSVPPPPPPDDD